Protein AF-A0A7K4AF21-F1 (afdb_monomer_lite)

Radius of gyration: 18.05 Å; chains: 1; bounding box: 41×31×52 Å

Sequence (203 aa):
MSDRARELEAAAASIDAASLEVARKGIVTGCQELIYWLELLSRRLEKVPPEKEHKFARAFSLIMLGHLPTRPETCPFCVQYGQSRSCRGCGYAATHGRCDSDQSSFSLFIEAFSELGRVIYQDTGGLNCHPDDARLRLEHCIRSSRLLAADMMEDIDSSSAERLMERKARYLGQMIDLLPKELFGPEIMESWRRVHEMLRNYW

Secondary structure (DSSP, 8-state):
--HHHHHHHHHHHT--HHHHHHHHHHHHHHHHHHHHHHHHHHHHHTT--GGGHHHHHHHHHHHHHHHSS-SGGG-HHHHHHGGGSS-TT-HHHHHH--TTSTTSHHHHHHHHHHHHHHHHHH-----SS-HHHHHHHHHHHHHHHHHHHHHHHTTGGG--HHHHHHHHHHHHHHHHHTS-GGGS-HHHHHHHHHHHHHHTTT-

Foldseek 3Di:
DDPLVVLVVVLLVPQDPVLLVQLLVLLLVLLVVLLVVLVVLLVVLVVQDLFCLLVSLLVNLLSLLVSQSL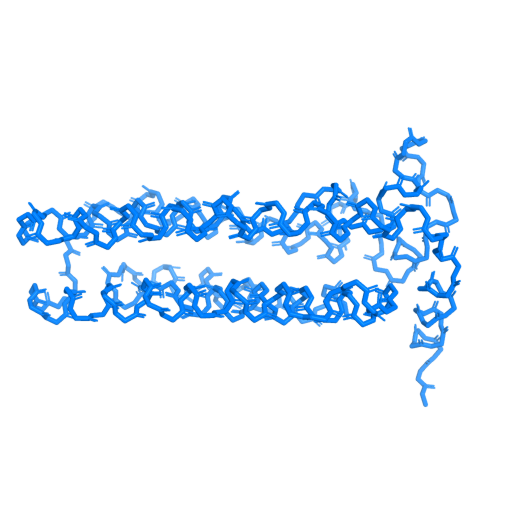DLSNASLCSPQVVVVPSVSNSQCVNFNDCPDCRGLSNQLVVLSVVLNVQSVVQPDTFPDGSVVSSVLSNVLSVVLNVLSVVLSPCSSVAGSSRNQVSSLVSVLVNLVSRSQNRTDPVSVVSSVSNVVSSVSSD

Organism: Methanothrix soehngenii (NCBI:txid2223)

Structure (mmCIF, N/CA/C/O backbone):
data_AF-A0A7K4AF21-F1
#
_entry.id   AF-A0A7K4AF21-F1
#
loop_
_atom_site.group_PDB
_atom_site.id
_atom_site.type_symbol
_atom_site.label_atom_id
_atom_site.label_alt_id
_atom_site.label_comp_id
_atom_site.label_asym_id
_atom_site.label_entity_id
_atom_site.label_seq_id
_atom_site.pdbx_PDB_ins_code
_atom_site.Cartn_x
_atom_site.Cartn_y
_atom_site.Cartn_z
_atom_site.occupancy
_atom_site.B_iso_or_equiv
_atom_site.auth_seq_id
_atom_site.auth_comp_id
_atom_site.auth_asym_id
_atom_site.auth_atom_id
_atom_site.pdbx_PDB_model_num
ATOM 1 N N . MET A 1 1 ? 17.344 -20.563 -14.011 1.00 54.03 1 MET A N 1
ATOM 2 C CA . MET A 1 1 ? 16.592 -19.290 -13.969 1.00 54.03 1 MET A CA 1
ATOM 3 C C . MET A 1 1 ? 15.601 -19.327 -15.116 1.00 54.03 1 MET A C 1
ATOM 5 O O . MET A 1 1 ? 16.021 -19.707 -16.202 1.00 54.03 1 MET A O 1
ATOM 9 N N . SER A 1 2 ? 14.315 -19.070 -14.876 1.00 68.19 2 SER A N 1
ATOM 10 C CA . SER A 1 2 ? 13.305 -19.045 -15.946 1.00 68.19 2 SER A CA 1
ATOM 11 C C . SER A 1 2 ? 13.539 -17.848 -16.875 1.00 68.19 2 SER A C 1
ATOM 13 O O . SER A 1 2 ? 14.096 -16.839 -16.437 1.00 68.19 2 SER A O 1
ATOM 15 N N . ASP A 1 3 ? 13.102 -17.935 -18.134 1.00 79.50 3 ASP A N 1
ATOM 16 C CA . ASP A 1 3 ? 13.212 -16.826 -19.098 1.00 79.50 3 ASP A CA 1
ATOM 17 C C . ASP A 1 3 ? 12.567 -15.535 -18.561 1.00 79.50 3 ASP A C 1
ATOM 19 O O . ASP A 1 3 ? 13.146 -14.457 -18.671 1.00 79.50 3 ASP A O 1
ATOM 23 N N . ARG A 1 4 ? 11.460 -15.668 -17.819 1.00 78.50 4 ARG A N 1
ATOM 24 C CA . ARG A 1 4 ? 10.764 -14.557 -17.153 1.00 78.50 4 ARG A CA 1
ATOM 25 C C . ARG A 1 4 ? 11.626 -13.796 -16.137 1.00 78.50 4 ARG A C 1
ATOM 27 O O . ARG A 1 4 ? 11.523 -12.578 -16.060 1.00 78.50 4 ARG A O 1
ATOM 34 N N . ALA A 1 5 ? 12.469 -14.479 -15.356 1.00 82.81 5 ALA A N 1
ATOM 35 C CA . ALA A 1 5 ? 13.326 -13.809 -14.370 1.00 82.81 5 ALA A CA 1
ATOM 36 C C . ALA A 1 5 ? 14.391 -12.937 -15.056 1.00 82.81 5 ALA A C 1
ATOM 38 O O . ALA A 1 5 ? 14.648 -11.816 -14.633 1.00 82.81 5 ALA A O 1
ATOM 39 N N . ARG A 1 6 ? 14.950 -13.422 -16.173 1.00 86.12 6 ARG A N 1
ATOM 40 C CA . ARG A 1 6 ? 15.911 -12.658 -16.981 1.00 86.12 6 ARG A CA 1
ATOM 41 C C . ARG A 1 6 ? 15.260 -11.460 -17.669 1.00 86.12 6 ARG A C 1
ATOM 43 O O . ARG A 1 6 ? 15.871 -10.401 -17.760 1.00 86.12 6 ARG A O 1
ATOM 50 N N . GLU A 1 7 ? 14.034 -11.623 -18.159 1.00 87.94 7 GLU A N 1
ATOM 51 C CA . GLU A 1 7 ? 13.255 -10.519 -18.729 1.00 87.94 7 GLU A CA 1
ATOM 52 C C . GLU A 1 7 ? 12.952 -9.437 -17.687 1.00 87.94 7 GLU A C 1
ATOM 54 O O . GLU A 1 7 ? 13.028 -8.251 -18.004 1.00 87.94 7 GLU A O 1
ATOM 59 N N . LEU A 1 8 ? 12.658 -9.829 -16.444 1.00 87.62 8 LEU A N 1
ATOM 60 C CA . LEU A 1 8 ? 12.395 -8.900 -15.345 1.00 87.62 8 LEU A CA 1
ATOM 61 C C . LEU A 1 8 ? 13.652 -8.126 -14.919 1.00 87.62 8 LEU A C 1
ATOM 63 O O . LEU A 1 8 ? 13.590 -6.910 -14.739 1.00 87.62 8 LEU A O 1
ATOM 67 N N . GLU A 1 9 ? 14.796 -8.803 -14.825 1.00 89.06 9 GLU A N 1
ATOM 68 C CA . GLU A 1 9 ? 16.090 -8.171 -14.540 1.00 89.06 9 GLU A CA 1
ATOM 69 C C . GLU A 1 9 ? 16.450 -7.147 -15.633 1.00 89.06 9 GLU A C 1
ATOM 71 O O . GLU A 1 9 ? 16.758 -5.988 -15.344 1.00 89.06 9 GLU A O 1
ATOM 76 N N . ALA A 1 10 ? 16.315 -7.529 -16.909 1.00 91.31 10 ALA A N 1
ATOM 77 C CA . ALA A 1 10 ? 16.552 -6.631 -18.039 1.00 91.31 10 ALA A CA 1
ATOM 78 C C . ALA A 1 10 ? 15.573 -5.443 -18.052 1.00 91.31 10 ALA A C 1
ATOM 80 O O . ALA A 1 10 ? 15.965 -4.303 -18.317 1.00 91.31 10 ALA A O 1
ATOM 81 N N . ALA A 1 11 ? 14.301 -5.692 -17.730 1.00 90.56 11 ALA A N 1
ATOM 82 C CA . ALA A 1 11 ? 13.281 -4.665 -17.587 1.00 90.56 11 ALA A CA 1
ATOM 83 C C . ALA A 1 11 ? 13.655 -3.642 -16.510 1.00 90.56 11 ALA A C 1
ATOM 85 O O . ALA A 1 11 ? 13.602 -2.438 -16.764 1.00 90.56 11 ALA A O 1
ATOM 86 N N . ALA A 1 12 ? 14.057 -4.106 -15.328 1.00 92.38 12 ALA A N 1
ATOM 87 C CA . ALA A 1 12 ? 14.478 -3.245 -14.234 1.00 92.38 12 ALA A CA 1
ATOM 88 C C . ALA A 1 12 ? 15.753 -2.458 -14.575 1.00 92.38 12 ALA A C 1
ATOM 90 O O . ALA A 1 12 ? 15.826 -1.265 -14.289 1.00 92.38 12 ALA A O 1
ATOM 91 N N . ALA A 1 13 ? 16.724 -3.085 -15.244 1.00 93.81 13 ALA A N 1
ATOM 92 C CA . ALA A 1 13 ? 17.953 -2.427 -15.687 1.00 93.81 13 ALA A CA 1
ATOM 93 C C . ALA A 1 13 ? 17.715 -1.328 -16.743 1.00 93.81 13 ALA A C 1
ATOM 95 O O . ALA A 1 13 ? 18.537 -0.426 -16.882 1.00 93.81 13 ALA A O 1
ATOM 96 N N . SER A 1 14 ? 16.594 -1.380 -17.474 1.00 93.56 14 SER A N 1
ATOM 97 C CA . SER A 1 14 ? 16.212 -0.366 -18.472 1.00 93.56 14 SER A CA 1
ATOM 98 C C . SER A 1 14 ? 15.575 0.902 -17.884 1.00 93.56 14 SER A C 1
ATOM 100 O O . SER A 1 14 ? 15.282 1.846 -18.625 1.00 93.56 14 SER A O 1
ATOM 102 N N . ILE A 1 15 ? 15.319 0.923 -16.572 1.00 96.00 15 ILE A N 1
ATOM 103 C CA . ILE A 1 15 ? 14.764 2.093 -15.896 1.00 96.00 15 ILE A CA 1
ATOM 104 C C . ILE A 1 15 ? 15.817 3.195 -15.818 1.00 96.00 15 ILE A C 1
ATOM 106 O O . ILE A 1 15 ? 16.920 2.992 -15.309 1.00 96.00 15 ILE A O 1
ATOM 110 N N . ASP A 1 16 ? 15.457 4.383 -16.295 1.00 95.31 16 ASP A N 1
ATOM 111 C CA . ASP A 1 16 ? 16.309 5.555 -16.217 1.00 95.31 16 ASP A CA 1
ATOM 112 C C . ASP A 1 16 ? 16.394 6.088 -14.774 1.00 95.31 16 ASP A C 1
ATOM 114 O O . ASP A 1 16 ? 15.481 5.938 -13.952 1.00 95.31 16 ASP A O 1
ATOM 118 N N . ALA A 1 17 ? 17.519 6.728 -14.454 1.00 95.69 17 ALA A N 1
ATOM 119 C CA . ALA A 1 17 ? 17.786 7.204 -13.101 1.00 95.69 17 ALA A CA 1
ATOM 120 C C . ALA A 1 17 ? 16.771 8.256 -12.615 1.00 95.69 17 ALA A C 1
ATOM 122 O O . ALA A 1 17 ? 16.483 8.307 -11.421 1.00 95.69 17 ALA A O 1
ATOM 123 N N . ALA A 1 18 ? 16.211 9.078 -13.508 1.00 96.25 18 ALA A N 1
ATOM 124 C CA . ALA A 1 18 ? 15.259 10.122 -13.133 1.00 96.25 18 ALA A CA 1
ATOM 125 C C . ALA A 1 18 ? 13.891 9.527 -12.765 1.00 96.25 18 ALA A C 1
ATOM 127 O O . ALA A 1 18 ? 13.299 9.908 -11.757 1.00 96.25 18 ALA A O 1
ATOM 128 N N . SER A 1 19 ? 13.419 8.552 -13.538 1.00 96.44 19 SER A N 1
ATOM 129 C CA . SER A 1 19 ? 12.194 7.797 -13.290 1.00 96.44 19 SER A CA 1
ATOM 130 C C . SER A 1 19 ? 12.286 7.000 -11.990 1.00 96.44 19 SER A C 1
ATOM 132 O O . SER A 1 19 ? 11.339 6.983 -11.197 1.00 96.44 19 SER A O 1
ATOM 134 N N . LEU A 1 20 ? 13.448 6.391 -11.729 1.00 97.12 20 LEU A N 1
ATOM 135 C CA . LEU A 1 20 ? 13.725 5.716 -10.464 1.00 97.12 20 LEU A CA 1
ATOM 136 C C . LEU A 1 20 ? 13.693 6.687 -9.279 1.00 97.12 20 LEU A C 1
ATOM 138 O O . LEU A 1 20 ? 13.040 6.411 -8.274 1.00 97.12 20 LEU A O 1
ATOM 142 N N . GLU A 1 21 ? 14.343 7.839 -9.414 1.00 97.38 21 GLU A N 1
ATOM 143 C CA . GLU A 1 21 ? 14.396 8.862 -8.372 1.00 97.38 21 GLU A CA 1
ATOM 144 C C . GLU A 1 21 ? 13.010 9.421 -8.022 1.00 97.38 21 GLU A C 1
ATOM 146 O O . GLU A 1 21 ? 12.676 9.586 -6.848 1.00 97.38 21 GLU A O 1
ATOM 151 N N . VAL A 1 22 ? 12.163 9.667 -9.026 1.00 97.38 22 VAL A N 1
ATOM 152 C CA . VAL A 1 22 ? 10.772 10.093 -8.809 1.00 97.38 22 VAL A CA 1
ATOM 153 C C . VAL A 1 22 ? 9.992 9.033 -8.026 1.00 97.38 22 VAL A C 1
ATOM 155 O O . VAL A 1 22 ? 9.314 9.375 -7.056 1.00 97.38 22 VAL A O 1
ATOM 158 N N . ALA A 1 23 ? 10.124 7.753 -8.389 1.00 97.69 23 ALA A N 1
ATOM 159 C CA . ALA A 1 23 ? 9.430 6.672 -7.694 1.00 97.69 23 ALA A CA 1
ATOM 160 C C . ALA A 1 23 ? 9.876 6.527 -6.230 1.00 97.69 23 ALA A C 1
ATOM 162 O O . ALA A 1 23 ? 9.030 6.369 -5.345 1.00 97.69 23 ALA A O 1
ATOM 163 N N . ARG A 1 24 ? 11.184 6.632 -5.956 1.00 97.88 24 ARG A N 1
ATOM 164 C CA . ARG A 1 24 ? 11.727 6.620 -4.586 1.00 97.88 24 ARG A CA 1
ATOM 165 C C . ARG A 1 24 ? 11.189 7.782 -3.763 1.00 97.88 24 ARG A C 1
ATOM 167 O O . ARG A 1 24 ? 10.678 7.551 -2.672 1.00 97.88 24 ARG A O 1
ATOM 174 N N . LYS A 1 25 ? 11.221 9.005 -4.304 1.00 97.00 25 LYS A N 1
ATOM 175 C CA . LYS A 1 25 ? 10.654 10.188 -3.636 1.00 97.00 25 LYS A CA 1
ATOM 176 C C . LYS A 1 25 ? 9.180 9.999 -3.309 1.00 97.00 25 LYS A C 1
ATOM 178 O O . LYS A 1 25 ? 8.782 10.275 -2.185 1.00 97.00 25 LYS A O 1
ATOM 183 N N . GLY A 1 26 ? 8.394 9.467 -4.247 1.00 97.25 26 GLY A N 1
ATOM 184 C CA . GLY A 1 26 ? 6.984 9.155 -4.009 1.00 97.25 26 GLY A CA 1
ATOM 185 C C . GLY A 1 26 ? 6.780 8.193 -2.833 1.00 97.25 26 GLY A C 1
ATOM 186 O O . GLY A 1 26 ? 5.909 8.420 -1.994 1.00 97.25 26 GLY A O 1
ATOM 187 N N . ILE A 1 27 ? 7.608 7.148 -2.731 1.00 98.00 27 ILE A N 1
ATOM 188 C CA . ILE A 1 27 ? 7.570 6.200 -1.607 1.00 98.00 27 ILE A CA 1
ATOM 189 C C . ILE A 1 27 ? 7.976 6.879 -0.293 1.00 98.00 27 ILE A C 1
ATOM 191 O O . ILE A 1 27 ? 7.277 6.713 0.705 1.00 98.00 27 ILE A O 1
ATOM 195 N N . VAL A 1 28 ? 9.069 7.650 -0.286 1.00 97.75 28 VAL A N 1
ATOM 196 C CA . VAL A 1 28 ? 9.553 8.368 0.905 1.00 97.75 28 VAL A CA 1
ATOM 197 C C . VAL A 1 28 ? 8.491 9.329 1.423 1.00 97.75 28 VAL A C 1
ATOM 199 O O . VAL A 1 28 ? 8.157 9.284 2.604 1.00 97.75 28 VAL A O 1
ATOM 202 N N . THR A 1 29 ? 7.905 10.149 0.547 1.00 97.31 29 THR A N 1
ATOM 203 C CA . THR A 1 29 ? 6.831 11.075 0.920 1.00 97.31 29 THR A CA 1
ATOM 204 C C . THR A 1 29 ? 5.641 10.327 1.520 1.00 97.31 29 THR A C 1
ATOM 206 O O . THR A 1 29 ? 5.197 10.681 2.610 1.00 97.31 29 THR A O 1
ATOM 209 N N . GLY A 1 30 ? 5.179 9.243 0.887 1.00 97.31 30 GLY A N 1
ATOM 210 C CA . GLY A 1 30 ? 4.082 8.434 1.429 1.00 97.31 30 GLY A CA 1
ATOM 211 C C . GLY A 1 30 ? 4.398 7.816 2.798 1.00 97.31 30 GLY A C 1
ATOM 212 O O . GLY A 1 30 ? 3.547 7.809 3.687 1.00 97.31 30 GLY A O 1
ATOM 213 N N . CYS A 1 31 ? 5.632 7.349 3.013 1.00 98.06 31 CYS A N 1
ATOM 214 C CA . CYS A 1 31 ? 6.064 6.809 4.306 1.00 98.06 31 CYS A CA 1
ATOM 215 C C . CYS A 1 31 ? 6.130 7.894 5.392 1.00 98.06 31 CYS A C 1
ATOM 217 O O 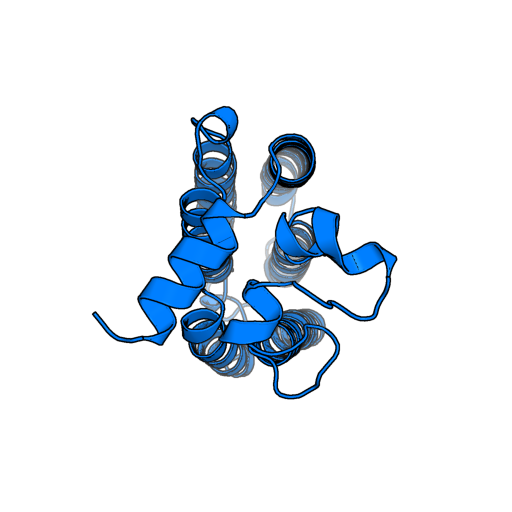. CYS A 1 31 ? 5.679 7.661 6.512 1.00 98.06 31 CYS A O 1
ATOM 219 N N . GLN A 1 32 ? 6.631 9.090 5.071 1.00 98.12 32 GLN A N 1
ATOM 220 C CA . GLN A 1 32 ? 6.657 10.233 5.993 1.00 98.12 32 GLN A CA 1
ATOM 221 C C . GLN A 1 32 ? 5.244 10.669 6.400 1.00 98.12 32 GLN A C 1
ATOM 223 O O . GLN A 1 32 ? 4.971 10.866 7.587 1.00 98.12 32 GLN A O 1
ATOM 228 N N . GLU A 1 33 ? 4.330 10.770 5.432 1.00 98.06 33 GLU A N 1
ATOM 229 C CA . GLU A 1 33 ? 2.919 11.075 5.686 1.00 98.06 33 GLU A CA 1
ATOM 230 C C . GLU A 1 33 ? 2.270 10.008 6.573 1.00 98.06 33 GLU A C 1
ATOM 232 O O . GLU A 1 33 ? 1.576 10.333 7.541 1.00 98.06 33 GLU A O 1
ATOM 237 N N . LEU A 1 34 ? 2.537 8.728 6.302 1.00 98.19 34 LEU A N 1
ATOM 238 C CA . LEU A 1 34 ? 2.020 7.638 7.118 1.00 98.19 34 LEU A CA 1
ATOM 239 C C . LEU A 1 34 ? 2.559 7.684 8.552 1.00 98.19 34 LEU A C 1
ATOM 241 O O . LEU A 1 34 ? 1.782 7.530 9.492 1.00 98.19 34 LEU A O 1
ATOM 245 N N . ILE A 1 35 ? 3.856 7.934 8.748 1.00 98.56 35 ILE A N 1
ATOM 246 C CA . ILE A 1 35 ? 4.453 8.076 10.086 1.00 98.56 35 ILE A CA 1
ATOM 247 C C . ILE A 1 35 ? 3.757 9.194 10.868 1.00 98.56 35 ILE A C 1
ATOM 249 O O . ILE A 1 35 ? 3.358 8.974 12.014 1.00 98.56 35 ILE A O 1
ATOM 253 N N . TYR A 1 36 ? 3.527 10.351 10.240 1.00 98.31 36 TYR A N 1
ATOM 254 C CA . TYR A 1 36 ? 2.773 11.447 10.852 1.00 98.31 36 TYR A CA 1
ATOM 255 C C . TYR A 1 36 ? 1.369 11.001 11.297 1.00 98.31 36 TYR A C 1
ATOM 257 O O . TYR A 1 36 ? 0.950 11.256 12.434 1.00 98.31 36 TYR A O 1
ATOM 265 N N . TRP A 1 37 ? 0.642 10.291 10.428 1.00 98.44 37 TRP A N 1
ATOM 266 C CA . TRP A 1 37 ? -0.681 9.767 10.762 1.00 98.44 37 TRP A CA 1
ATOM 267 C C . TRP A 1 37 ? -0.641 8.750 11.899 1.00 98.44 37 TRP A C 1
ATOM 269 O O . TRP A 1 37 ? -1.491 8.808 12.787 1.00 98.44 37 TRP A O 1
ATOM 279 N N . LEU A 1 38 ? 0.341 7.851 11.917 1.00 98.38 38 LEU A N 1
ATOM 280 C CA . LEU A 1 38 ? 0.508 6.846 12.965 1.00 98.38 38 LEU A CA 1
ATOM 281 C C . LEU A 1 38 ? 0.779 7.490 14.332 1.00 98.38 38 LEU A C 1
ATOM 283 O O . LEU A 1 38 ? 0.198 7.070 15.331 1.00 98.38 38 LEU A O 1
ATOM 287 N N . GLU A 1 39 ? 1.574 8.558 14.393 1.00 98.12 39 GLU A N 1
ATOM 288 C CA . GLU A 1 39 ? 1.803 9.319 15.631 1.00 98.12 39 GLU A CA 1
ATOM 289 C C . GLU A 1 39 ? 0.551 10.055 16.116 1.00 98.12 39 GLU A C 1
ATOM 291 O O . GLU A 1 39 ? 0.277 10.150 17.319 1.00 98.12 39 GLU A O 1
ATOM 296 N N . LEU A 1 40 ? -0.244 10.587 15.187 1.00 97.94 40 LEU A N 1
ATOM 297 C CA . LEU A 1 40 ? -1.538 11.175 15.513 1.00 97.94 40 LEU A CA 1
ATOM 298 C C . LEU A 1 40 ? -2.523 10.114 16.023 1.00 97.94 40 LEU A C 1
ATOM 300 O O . LEU A 1 40 ? -3.228 10.360 17.002 1.00 97.94 40 LEU A O 1
ATOM 304 N N . LEU A 1 41 ? -2.567 8.945 15.385 1.00 97.94 41 LEU A N 1
ATOM 305 C CA . LEU A 1 41 ? -3.428 7.829 15.773 1.00 97.94 41 LEU A CA 1
ATOM 306 C C . LEU A 1 41 ? -3.029 7.271 17.142 1.00 97.94 41 LEU A C 1
ATOM 308 O O . LEU A 1 41 ? -3.914 7.085 17.972 1.00 97.94 41 LEU A O 1
ATOM 312 N N . SER A 1 42 ? -1.731 7.129 17.428 1.00 98.00 42 SER A N 1
ATOM 313 C CA . SER A 1 42 ? -1.224 6.714 18.745 1.00 98.00 42 SER A CA 1
ATOM 314 C C . SER A 1 42 ? -1.762 7.608 19.865 1.00 98.00 42 SER A C 1
ATOM 316 O O . SER A 1 42 ? -2.375 7.121 20.808 1.00 98.00 42 SER A O 1
ATOM 318 N N . ARG A 1 43 ? -1.624 8.934 19.725 1.00 97.50 43 ARG A N 1
ATOM 319 C CA . ARG A 1 43 ? -2.119 9.906 20.721 1.00 97.50 43 ARG A CA 1
ATOM 320 C C . ARG A 1 43 ? -3.642 9.931 20.831 1.00 97.50 43 ARG A C 1
ATOM 322 O O . ARG A 1 43 ? -4.194 10.306 21.863 1.00 97.50 43 ARG A O 1
ATOM 329 N N . ARG A 1 44 ? -4.345 9.617 19.740 1.00 97.00 44 ARG A N 1
ATOM 330 C CA . ARG A 1 44 ? -5.811 9.564 19.735 1.00 97.00 44 ARG A CA 1
ATOM 331 C C . ARG A 1 44 ? -6.321 8.316 20.438 1.00 97.00 44 ARG A C 1
ATOM 333 O O . ARG A 1 44 ? -7.297 8.445 21.168 1.00 97.00 44 ARG A O 1
ATOM 340 N N . LEU A 1 45 ? -5.667 7.168 20.252 1.00 97.00 45 LEU A N 1
ATOM 341 C CA . LEU A 1 45 ? -6.052 5.892 20.857 1.00 97.00 45 LEU A CA 1
ATOM 342 C C . LEU A 1 45 ? -6.165 5.988 22.385 1.00 97.00 45 LEU A C 1
ATOM 344 O O . LEU A 1 45 ? -7.145 5.509 22.944 1.00 97.00 45 LEU A O 1
ATOM 348 N N . GLU A 1 46 ? -5.255 6.718 23.039 1.00 94.19 46 GLU A N 1
ATOM 349 C CA . GLU A 1 46 ? -5.290 6.984 24.489 1.00 94.19 46 GLU A CA 1
ATOM 350 C C . GLU A 1 46 ? -6.640 7.546 24.973 1.00 94.19 46 GLU A C 1
ATOM 352 O O . GLU A 1 46 ? -7.070 7.281 26.094 1.00 94.19 46 GLU A O 1
ATOM 357 N N . LYS A 1 47 ? -7.327 8.311 24.115 1.00 95.81 47 LYS A N 1
ATOM 358 C CA . LYS A 1 47 ? -8.583 9.017 24.415 1.00 95.81 47 LYS A CA 1
ATOM 359 C C . LYS A 1 47 ? -9.816 8.347 23.812 1.00 95.81 47 LYS A C 1
ATOM 361 O O . LYS A 1 47 ? -10.926 8.854 23.983 1.00 95.81 47 LYS A O 1
ATOM 366 N N . VAL A 1 48 ? -9.648 7.261 23.060 1.00 95.81 48 VAL A N 1
ATOM 367 C CA . VAL A 1 48 ? -10.773 6.506 22.500 1.00 95.81 48 VAL A CA 1
ATOM 368 C C . VAL A 1 48 ? -11.448 5.756 23.647 1.00 95.81 48 VAL A C 1
ATOM 370 O O . VAL A 1 48 ? -10.755 5.072 24.392 1.00 95.81 48 VAL A O 1
ATOM 373 N N . PRO A 1 49 ? -12.768 5.874 23.844 1.00 94.56 49 PRO A N 1
ATOM 374 C CA . PRO A 1 49 ? -13.454 5.041 24.821 1.00 94.56 49 PRO A CA 1
ATOM 375 C C . PRO A 1 49 ? -13.617 3.605 24.275 1.00 94.56 49 PRO A C 1
ATOM 377 O O . PRO A 1 49 ? -13.732 3.451 23.052 1.00 94.56 49 PRO A O 1
ATOM 380 N N . PRO A 1 50 ? -13.636 2.569 25.137 1.00 92.12 50 PRO A N 1
ATOM 381 C CA . PRO A 1 50 ? -13.692 1.154 24.745 1.00 92.12 50 PRO A CA 1
ATOM 382 C C . PRO A 1 50 ? -14.708 0.823 23.642 1.00 92.12 50 PRO A C 1
ATOM 384 O O . PRO A 1 50 ? -14.390 0.164 22.654 1.00 92.12 50 PRO A O 1
ATOM 387 N N . GLU A 1 51 ? -15.924 1.360 23.733 1.00 91.19 51 GLU A N 1
ATOM 388 C CA . GLU A 1 51 ? -17.006 1.108 22.777 1.00 91.19 51 GLU A CA 1
ATOM 389 C C . GLU A 1 51 ? -16.763 1.697 21.374 1.00 91.19 51 GLU A C 1
ATOM 391 O O . GLU A 1 51 ? -17.489 1.389 20.429 1.00 91.19 51 GLU A O 1
ATOM 396 N N . LYS A 1 52 ? -15.743 2.551 21.211 1.00 94.50 52 LYS A N 1
ATOM 397 C CA . LYS A 1 52 ? -15.347 3.153 19.926 1.00 94.50 52 LYS A CA 1
ATOM 398 C C . LYS A 1 52 ? -14.059 2.564 19.352 1.00 94.50 52 LYS A C 1
ATOM 400 O O . LYS A 1 52 ? -13.653 2.988 18.269 1.00 94.50 52 LYS A O 1
ATOM 405 N N . GLU A 1 53 ? -13.425 1.604 20.018 1.00 94.94 53 GLU A N 1
ATOM 406 C CA . GLU A 1 53 ? -12.156 1.019 19.565 1.00 94.94 53 GLU A CA 1
ATOM 407 C C . GLU A 1 53 ? -12.296 0.259 18.246 1.00 94.94 53 GLU A C 1
ATOM 409 O O . GLU A 1 53 ? -11.429 0.377 17.386 1.00 94.94 53 GLU A O 1
ATOM 414 N N . HIS A 1 54 ? -13.424 -0.415 18.012 1.00 95.81 54 HIS A N 1
ATOM 415 C CA . HIS A 1 54 ? -13.706 -1.049 16.719 1.00 95.81 54 HIS A CA 1
ATOM 416 C C . HIS A 1 54 ? -13.769 -0.021 15.575 1.00 95.81 54 HIS A C 1
ATOM 418 O O . HIS A 1 54 ? -13.099 -0.150 14.548 1.00 95.81 54 HIS A O 1
ATOM 424 N N . LYS A 1 55 ? -14.479 1.095 15.794 1.00 96.31 55 LYS A N 1
ATOM 425 C CA . LYS A 1 55 ? -14.517 2.221 14.847 1.00 96.31 55 LYS A CA 1
ATOM 426 C C . LYS A 1 55 ? -13.125 2.815 14.615 1.00 96.31 55 LYS A C 1
ATOM 428 O O . LYS A 1 55 ? -12.804 3.197 13.488 1.00 96.31 55 LYS A O 1
ATOM 433 N N . PHE A 1 56 ? -12.308 2.906 15.663 1.00 97.38 56 PHE A N 1
ATOM 434 C CA . PHE A 1 56 ? -10.925 3.356 15.549 1.00 97.38 56 PHE A CA 1
ATOM 435 C C . PHE A 1 56 ? -10.082 2.376 14.724 1.00 97.38 56 PHE A C 1
ATOM 437 O O . PHE A 1 56 ? -9.380 2.823 13.822 1.00 97.38 56 PHE A O 1
ATOM 444 N N . ALA A 1 57 ? -10.197 1.067 14.963 1.00 97.44 57 ALA A N 1
ATOM 445 C CA . ALA A 1 57 ? -9.488 0.028 14.218 1.00 97.44 57 ALA A CA 1
ATOM 446 C C . ALA A 1 57 ? -9.768 0.117 12.711 1.00 97.44 57 ALA A C 1
ATOM 448 O O . ALA A 1 57 ? -8.843 0.045 11.898 1.00 97.44 57 ALA A O 1
ATOM 449 N N . ARG A 1 58 ? -11.028 0.361 12.326 1.00 97.44 58 ARG A N 1
ATOM 450 C CA . ARG A 1 58 ? -11.409 0.593 10.923 1.00 97.44 58 ARG A CA 1
ATOM 451 C C . ARG A 1 58 ? -10.748 1.836 10.351 1.00 97.44 58 ARG A C 1
ATOM 453 O O . ARG A 1 58 ? -10.140 1.773 9.289 1.00 97.44 58 ARG A O 1
ATOM 460 N N . ALA A 1 59 ? -10.845 2.965 11.056 1.00 97.88 59 ALA A N 1
ATOM 461 C CA . ALA A 1 59 ? -10.241 4.217 10.609 1.00 97.88 59 ALA A CA 1
ATOM 462 C C . ALA A 1 59 ? -8.718 4.087 10.455 1.00 97.88 59 ALA A C 1
ATOM 464 O O . ALA A 1 59 ? -8.173 4.500 9.437 1.00 97.88 59 ALA A O 1
ATOM 465 N N . PHE A 1 60 ? -8.051 3.462 11.428 1.00 98.38 60 PHE A N 1
ATOM 466 C CA . PHE A 1 60 ? -6.630 3.125 11.384 1.00 98.38 60 PHE A CA 1
ATOM 467 C C . PHE A 1 60 ? -6.286 2.306 10.136 1.00 98.38 60 PHE A C 1
ATOM 469 O O . PHE A 1 60 ? -5.412 2.699 9.367 1.00 98.38 60 PHE A O 1
ATOM 476 N N . SER A 1 61 ? -7.022 1.222 9.894 1.00 98.44 61 SER A N 1
ATOM 477 C CA . SER A 1 61 ? -6.776 0.316 8.770 1.00 98.44 61 SER A CA 1
ATOM 478 C C . SER A 1 61 ? -6.960 1.000 7.414 1.00 98.44 61 SER A C 1
ATOM 480 O O . SER A 1 61 ? -6.133 0.840 6.522 1.00 98.44 61 SER A O 1
ATOM 482 N N . LEU A 1 62 ? -8.008 1.815 7.259 1.00 98.44 62 LEU A N 1
ATOM 483 C CA . LEU A 1 62 ? -8.258 2.566 6.025 1.00 98.44 62 LEU A CA 1
ATOM 484 C C . LEU A 1 62 ? -7.203 3.652 5.789 1.00 98.44 62 LEU A C 1
ATOM 486 O O . LEU A 1 62 ? -6.778 3.851 4.652 1.00 98.44 62 LEU A O 1
ATOM 490 N N . ILE A 1 63 ? -6.752 4.330 6.851 1.00 98.00 63 ILE A N 1
ATOM 491 C CA . ILE A 1 63 ? -5.644 5.290 6.763 1.00 98.00 63 ILE A CA 1
ATOM 492 C C . ILE A 1 63 ? -4.365 4.571 6.336 1.00 98.00 63 ILE A C 1
ATOM 494 O O . ILE A 1 63 ? -3.699 5.049 5.421 1.00 98.00 63 ILE A O 1
ATOM 498 N N . MET A 1 64 ? -4.037 3.426 6.942 1.00 97.88 64 MET A N 1
ATOM 499 C CA . MET A 1 64 ? -2.872 2.635 6.545 1.00 97.88 64 MET A CA 1
ATOM 500 C C . MET A 1 64 ? -2.929 2.258 5.067 1.00 97.88 64 MET A C 1
ATOM 502 O O . MET A 1 64 ? -2.017 2.607 4.324 1.00 97.88 64 MET A O 1
ATOM 506 N N . LEU A 1 65 ? -4.014 1.607 4.632 1.00 98.06 65 LEU A N 1
ATOM 507 C CA . LEU A 1 65 ? -4.194 1.183 3.241 1.00 98.06 65 LEU A CA 1
ATOM 508 C C . LEU A 1 65 ? -4.088 2.367 2.267 1.00 98.06 65 LEU A C 1
ATOM 510 O O . LEU A 1 65 ? -3.465 2.246 1.216 1.00 98.06 65 LEU A O 1
ATOM 514 N N . GLY A 1 66 ? -4.640 3.527 2.630 1.00 97.19 66 GLY A N 1
ATOM 515 C CA . GLY A 1 66 ? -4.617 4.729 1.795 1.00 97.19 66 GLY A CA 1
ATOM 516 C C . GLY A 1 66 ? -3.227 5.328 1.543 1.00 97.19 66 GLY A C 1
ATOM 517 O O . GLY A 1 66 ? -3.061 6.018 0.538 1.00 97.19 66 GLY A O 1
ATOM 518 N N . HIS A 1 67 ? -2.246 5.059 2.412 1.00 97.00 67 HIS A N 1
ATOM 519 C CA . HIS A 1 67 ? -0.870 5.565 2.286 1.00 97.00 67 HIS A CA 1
ATOM 520 C C . HIS A 1 67 ? 0.124 4.518 1.766 1.00 97.00 67 HIS A C 1
ATOM 522 O O . HIS A 1 67 ? 1.308 4.816 1.605 1.00 97.00 67 HIS A O 1
ATOM 528 N N . LEU A 1 68 ? -0.318 3.287 1.497 1.00 97.56 68 LEU A N 1
ATOM 529 C CA . LEU A 1 68 ? 0.557 2.287 0.895 1.00 97.56 68 LEU A CA 1
ATOM 530 C C . LEU A 1 68 ? 0.908 2.667 -0.555 1.00 97.56 68 LEU A C 1
ATOM 532 O O . LEU A 1 68 ? 0.074 3.241 -1.260 1.00 97.56 68 LEU A O 1
ATOM 536 N N . PRO A 1 69 ? 2.130 2.350 -1.033 1.00 96.69 69 PRO A N 1
ATOM 537 C CA . PRO A 1 69 ? 2.631 2.792 -2.333 1.00 96.69 69 PRO A CA 1
ATOM 538 C C . PRO A 1 69 ? 2.009 1.991 -3.489 1.00 96.69 69 PRO A C 1
ATOM 540 O O . PRO A 1 69 ? 2.694 1.347 -4.270 1.00 96.69 69 PRO A O 1
ATOM 543 N N . THR A 1 70 ? 0.689 1.985 -3.629 1.00 95.44 70 THR A N 1
ATOM 544 C CA . THR A 1 70 ? -0.014 1.256 -4.697 1.00 95.44 70 THR A CA 1
ATOM 545 C C . THR A 1 70 ? -0.257 2.114 -5.939 1.00 95.44 70 THR A C 1
ATOM 547 O O . THR A 1 70 ? -0.703 1.606 -6.966 1.00 95.44 70 THR A O 1
ATOM 550 N N . ARG A 1 71 ? 0.067 3.412 -5.877 1.00 91.62 71 ARG A N 1
ATOM 551 C CA . ARG A 1 71 ? -0.192 4.372 -6.955 1.00 91.62 71 ARG A CA 1
ATOM 552 C C . ARG A 1 71 ? 0.919 4.425 -8.014 1.00 91.62 71 ARG A C 1
ATOM 554 O O . ARG A 1 71 ? 2.077 4.134 -7.687 1.00 91.62 71 ARG A O 1
ATOM 561 N N . PRO A 1 72 ? 0.605 4.833 -9.261 1.00 91.75 72 PRO A N 1
ATOM 562 C CA . PRO A 1 72 ? 1.567 4.879 -10.365 1.00 91.75 72 PRO A CA 1
ATOM 563 C C . PRO A 1 72 ? 2.839 5.684 -10.077 1.00 91.75 72 PRO A C 1
ATOM 565 O O . PRO A 1 72 ? 3.912 5.293 -10.527 1.00 91.75 72 PRO A O 1
ATOM 568 N N . GLU A 1 73 ? 2.751 6.755 -9.289 1.00 93.56 73 GLU A N 1
ATOM 569 C CA . GLU A 1 73 ? 3.870 7.655 -8.972 1.00 93.56 73 GLU A CA 1
ATOM 570 C C . GLU A 1 73 ? 4.971 6.964 -8.156 1.00 93.56 73 GLU A C 1
ATOM 572 O O . GLU A 1 73 ? 6.102 7.430 -8.117 1.00 93.56 73 GLU A O 1
ATOM 577 N N . THR A 1 74 ? 4.653 5.832 -7.527 1.00 96.00 74 THR A N 1
ATOM 578 C CA . THR A 1 74 ? 5.587 5.024 -6.728 1.00 96.00 74 THR A CA 1
ATOM 579 C C . THR A 1 74 ? 6.132 3.816 -7.496 1.00 96.00 74 THR A C 1
ATOM 581 O O . THR A 1 74 ? 6.740 2.921 -6.907 1.00 96.00 74 THR A O 1
ATOM 584 N N . CYS A 1 75 ? 5.847 3.710 -8.797 1.00 95.31 75 CYS A N 1
ATOM 585 C CA . CYS A 1 75 ? 6.327 2.638 -9.662 1.00 95.31 75 CYS A CA 1
ATOM 586 C C . CYS A 1 75 ? 7.247 3.234 -10.739 1.00 95.31 75 CYS A C 1
ATOM 588 O O . CYS A 1 75 ? 6.751 3.965 -11.599 1.00 95.31 75 CYS A O 1
ATOM 590 N N . PRO A 1 76 ? 8.554 2.909 -10.759 1.00 95.75 76 PRO A N 1
ATOM 591 C CA . PRO A 1 76 ? 9.482 3.493 -11.729 1.00 95.75 76 PRO A CA 1
ATOM 592 C C . PRO A 1 76 ? 9.081 3.194 -13.181 1.00 95.75 76 PRO A C 1
ATOM 594 O O . PRO A 1 76 ? 9.225 4.041 -14.058 1.00 95.75 76 PRO A O 1
ATOM 597 N N . PHE A 1 77 ? 8.482 2.027 -13.430 1.00 94.94 77 PHE A N 1
ATOM 598 C CA . PHE A 1 77 ? 7.949 1.663 -14.741 1.00 94.94 77 PHE A CA 1
ATOM 599 C C . PHE A 1 77 ? 6.775 2.550 -15.169 1.00 94.94 77 PHE A C 1
ATOM 601 O O . PHE A 1 77 ? 6.709 2.976 -16.321 1.00 94.94 77 PHE A O 1
ATOM 608 N N . CYS A 1 78 ? 5.841 2.846 -14.261 1.00 94.00 78 CYS A N 1
ATOM 609 C CA . CYS A 1 78 ? 4.722 3.736 -14.568 1.00 94.00 78 CYS A CA 1
ATOM 610 C C . CYS A 1 78 ? 5.192 5.179 -14.758 1.00 94.00 78 CYS A C 1
ATOM 612 O O . CYS A 1 78 ? 4.694 5.851 -15.658 1.00 94.00 78 CYS A O 1
ATOM 614 N N . VAL A 1 79 ? 6.162 5.637 -13.962 1.00 94.94 79 VAL A N 1
ATOM 615 C CA . VAL A 1 79 ? 6.767 6.966 -14.121 1.00 94.94 79 VAL A CA 1
ATOM 616 C C . VAL A 1 79 ? 7.389 7.116 -15.513 1.00 94.94 79 VAL A C 1
ATOM 618 O O . VAL A 1 79 ? 7.104 8.097 -16.199 1.00 94.94 79 VAL A O 1
ATOM 621 N N . GLN A 1 80 ? 8.158 6.121 -15.962 1.00 94.44 80 GLN A N 1
ATOM 622 C CA . GLN A 1 80 ? 8.858 6.166 -17.248 1.00 94.44 80 GLN A CA 1
ATOM 623 C C . GLN A 1 80 ? 7.930 5.953 -18.454 1.00 94.44 80 GLN A C 1
ATOM 625 O O . GLN A 1 80 ? 7.998 6.681 -19.443 1.00 94.44 80 GLN A O 1
ATOM 630 N N . TYR A 1 81 ? 7.046 4.952 -18.396 1.00 91.62 81 TYR A N 1
ATOM 631 C CA . TYR A 1 81 ? 6.298 4.475 -19.569 1.00 91.62 81 TYR A CA 1
ATOM 632 C C . TYR A 1 81 ? 4.802 4.834 -19.556 1.00 91.62 81 TYR A C 1
ATOM 634 O O . TYR A 1 81 ? 4.122 4.714 -20.583 1.00 91.62 81 TYR A O 1
ATOM 642 N N . GLY A 1 82 ? 4.264 5.269 -18.412 1.00 85.00 82 GLY A N 1
ATOM 643 C CA . GLY A 1 82 ? 2.825 5.454 -18.193 1.00 85.00 82 GLY A CA 1
ATOM 644 C C . GLY A 1 82 ? 2.215 6.661 -18.905 1.00 85.00 82 GLY A C 1
ATOM 645 O O . GLY A 1 82 ? 1.031 6.631 -19.238 1.00 85.00 82 GLY A O 1
ATOM 646 N N . GLN A 1 83 ? 3.007 7.691 -19.223 1.00 78.88 83 GLN A N 1
ATOM 647 C CA . GLN A 1 83 ? 2.505 8.926 -19.851 1.00 78.88 83 GLN A CA 1
ATOM 648 C C . GLN A 1 83 ? 1.841 8.680 -21.214 1.00 78.88 83 GLN A C 1
ATOM 650 O O . GLN A 1 83 ? 0.853 9.323 -21.558 1.00 78.88 83 GLN A O 1
ATOM 655 N N . SER A 1 84 ? 2.344 7.704 -21.975 1.00 73.31 84 SER A N 1
ATOM 656 C CA . SER A 1 84 ? 1.809 7.365 -23.298 1.00 73.31 84 SER A CA 1
ATOM 657 C C . SER A 1 84 ? 0.504 6.561 -23.254 1.00 73.31 84 SER A C 1
ATOM 659 O O . SER A 1 84 ? -0.080 6.321 -24.310 1.00 73.31 84 SER A O 1
ATOM 661 N N . ARG A 1 85 ? 0.088 6.061 -22.074 1.00 70.62 85 ARG A N 1
ATOM 662 C CA . ARG A 1 85 ? -0.979 5.055 -21.839 1.00 70.62 85 ARG A CA 1
ATOM 663 C C . ARG A 1 85 ? -0.834 3.731 -22.603 1.00 70.62 85 ARG A C 1
ATOM 665 O O . ARG A 1 85 ? -1.484 2.747 -22.270 1.00 70.62 85 ARG A O 1
ATOM 672 N N . SER A 1 86 ? 0.057 3.670 -23.588 1.00 71.81 86 SER A N 1
ATOM 673 C CA . SER A 1 86 ? 0.346 2.481 -24.381 1.00 71.81 86 SER A CA 1
ATOM 674 C C . SER A 1 86 ? 1.161 1.443 -23.612 1.00 71.81 86 SER A C 1
ATOM 676 O O . SER A 1 86 ? 1.187 0.283 -24.016 1.00 71.81 86 SER A O 1
ATOM 678 N N . CYS A 1 87 ? 1.854 1.857 -22.539 1.00 81.50 87 CYS A N 1
ATOM 679 C CA . CYS A 1 87 ? 2.837 1.050 -21.806 1.00 81.50 87 CYS A CA 1
ATOM 680 C C . CYS A 1 87 ? 3.852 0.347 -22.731 1.00 81.50 87 CYS A C 1
ATOM 682 O O . CYS A 1 87 ? 4.440 -0.668 -22.359 1.00 81.50 87 CYS A O 1
ATOM 684 N N . ARG A 1 88 ? 4.060 0.861 -23.953 1.00 80.38 88 ARG A N 1
ATOM 685 C CA . ARG A 1 88 ? 4.962 0.255 -24.930 1.00 80.38 88 ARG A CA 1
ATOM 686 C C . ARG A 1 88 ? 6.394 0.363 -24.406 1.00 80.38 88 ARG A C 1
ATOM 688 O O . ARG A 1 88 ? 6.839 1.449 -24.054 1.00 80.38 88 ARG A O 1
ATOM 695 N N . GLY A 1 89 ? 7.093 -0.769 -24.352 1.00 83.38 89 GLY A N 1
ATOM 696 C CA . GLY A 1 89 ? 8.442 -0.854 -23.782 1.00 83.38 89 GLY A CA 1
ATOM 697 C C . GLY A 1 89 ? 8.482 -0.973 -22.254 1.00 83.38 89 GLY A C 1
ATOM 698 O O . GLY A 1 89 ? 9.561 -1.120 -21.695 1.00 83.38 89 GLY A O 1
ATOM 699 N N . CYS A 1 90 ? 7.333 -0.972 -21.568 1.00 90.75 90 CYS A N 1
ATOM 700 C CA . CYS A 1 90 ? 7.289 -1.223 -20.133 1.00 90.75 90 CYS A CA 1
ATOM 701 C C . CYS A 1 90 ? 7.586 -2.699 -19.847 1.00 90.75 90 CYS A C 1
ATOM 703 O O . CYS A 1 90 ? 6.747 -3.570 -20.081 1.00 90.75 90 CYS A O 1
ATOM 705 N N . GLY A 1 91 ? 8.769 -2.983 -19.307 1.00 89.31 91 GLY A N 1
ATOM 706 C CA . GLY A 1 91 ? 9.161 -4.355 -18.999 1.00 89.31 91 GLY A CA 1
ATOM 707 C C . GLY A 1 91 ? 8.339 -5.009 -17.875 1.00 89.31 91 GLY A C 1
ATOM 708 O O . GLY A 1 91 ? 8.116 -6.217 -17.918 1.00 89.31 91 GLY A O 1
ATOM 709 N N . TYR A 1 92 ? 7.773 -4.228 -16.943 1.00 91.00 92 TYR A N 1
ATOM 710 C CA . TYR A 1 92 ? 6.760 -4.742 -16.008 1.00 91.00 92 TYR A CA 1
ATOM 711 C C . TYR A 1 92 ? 5.515 -5.227 -16.759 1.00 91.00 92 TYR A C 1
ATOM 713 O O . TYR A 1 92 ? 5.064 -6.348 -16.558 1.00 91.00 92 TYR A O 1
ATOM 721 N N . ALA A 1 93 ? 5.001 -4.427 -17.700 1.00 90.81 93 ALA A N 1
ATOM 722 C CA . ALA A 1 93 ? 3.833 -4.812 -18.486 1.00 90.81 93 ALA A CA 1
ATOM 723 C C . ALA A 1 93 ? 4.092 -6.041 -19.374 1.00 90.81 93 ALA A C 1
ATOM 725 O O . ALA A 1 93 ? 3.182 -6.836 -19.591 1.00 90.81 93 ALA A O 1
ATOM 726 N N . ALA A 1 94 ? 5.323 -6.210 -19.865 1.00 89.50 94 ALA A N 1
ATOM 727 C CA . ALA A 1 94 ? 5.720 -7.384 -20.640 1.00 89.50 94 ALA A CA 1
ATOM 728 C C . ALA A 1 94 ? 5.729 -8.675 -19.800 1.00 89.50 94 ALA A C 1
ATOM 730 O O . ALA A 1 94 ? 5.352 -9.729 -20.300 1.00 89.50 94 ALA A O 1
ATOM 731 N N . THR A 1 95 ? 6.115 -8.587 -18.525 1.00 89.81 95 THR A N 1
ATOM 732 C CA . THR A 1 95 ? 6.288 -9.749 -17.635 1.00 89.81 95 THR A CA 1
ATOM 733 C C . THR A 1 95 ? 5.063 -10.055 -16.764 1.00 89.81 95 THR A C 1
ATOM 735 O O . THR A 1 95 ? 4.893 -11.194 -16.330 1.00 89.81 95 THR A O 1
ATOM 738 N N . HIS A 1 96 ? 4.206 -9.059 -16.518 1.00 91.31 96 HIS A N 1
ATOM 739 C CA . HIS A 1 96 ? 3.083 -9.113 -15.568 1.00 91.31 96 HIS A CA 1
ATOM 740 C C . HIS A 1 96 ? 1.739 -8.647 -16.160 1.00 91.31 96 HIS A C 1
ATOM 742 O O . HIS A 1 96 ? 0.721 -8.625 -15.465 1.00 91.31 96 HIS A O 1
ATOM 748 N N . GLY A 1 97 ? 1.713 -8.283 -17.446 1.00 90.94 97 GLY A N 1
ATOM 749 C CA . GLY A 1 97 ? 0.554 -7.690 -18.110 1.00 90.94 97 GLY A CA 1
ATOM 750 C C . GLY A 1 97 ? 0.436 -6.182 -17.864 1.00 90.94 97 GLY A C 1
ATOM 751 O O . GLY A 1 97 ? 0.960 -5.635 -16.895 1.00 90.94 97 GLY A O 1
ATOM 752 N N . ARG A 1 98 ? -0.256 -5.473 -18.763 1.00 90.50 98 ARG A N 1
ATOM 753 C CA . ARG A 1 98 ? -0.461 -4.022 -18.630 1.00 90.50 98 ARG A CA 1
ATOM 754 C C . ARG A 1 98 ? -1.327 -3.702 -17.412 1.00 90.50 98 ARG A C 1
ATOM 756 O O . ARG A 1 98 ? -2.377 -4.306 -17.253 1.00 90.50 98 ARG A O 1
ATOM 763 N N . CYS A 1 99 ? -0.940 -2.701 -16.626 1.00 89.00 99 CYS A N 1
ATOM 764 C CA . CYS A 1 99 ? -1.635 -2.324 -15.390 1.00 89.00 99 CYS A CA 1
ATOM 765 C C . CYS A 1 99 ? -3.091 -1.849 -15.577 1.00 89.00 99 CYS A C 1
ATOM 767 O O . CYS A 1 99 ? -3.790 -1.682 -14.588 1.00 89.00 99 CYS A O 1
ATOM 769 N N . ASP A 1 100 ? -3.533 -1.582 -16.810 1.00 85.62 100 ASP A N 1
ATOM 770 C CA . ASP A 1 100 ? -4.921 -1.253 -17.165 1.00 85.62 100 ASP A CA 1
ATOM 771 C C . ASP A 1 100 ? -5.717 -2.456 -17.708 1.00 85.62 100 ASP A C 1
ATOM 773 O O . ASP A 1 100 ? -6.868 -2.302 -18.100 1.00 85.62 100 ASP A O 1
ATOM 777 N N . SER A 1 101 ? -5.111 -3.646 -17.756 1.00 91.44 101 SER A N 1
ATOM 778 C C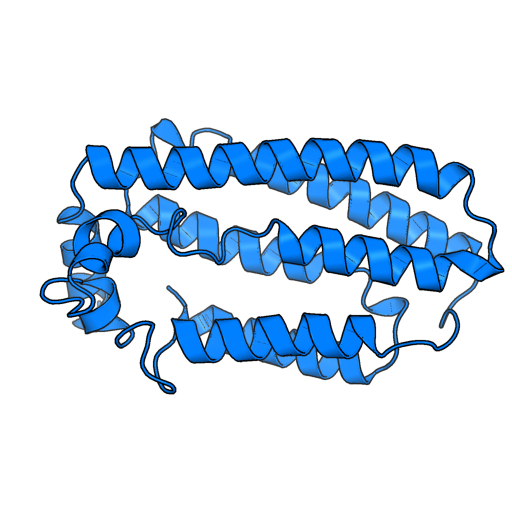A . SER A 1 101 ? -5.764 -4.904 -18.129 1.00 91.44 101 SER A CA 1
ATOM 779 C C . SER A 1 101 ? -6.282 -5.619 -16.888 1.00 91.44 101 SER A C 1
ATOM 781 O O . SER A 1 101 ? -5.500 -5.856 -15.966 1.00 91.44 101 SER A O 1
ATOM 783 N N . ASP A 1 102 ? -7.541 -6.053 -16.899 1.00 91.62 102 ASP A N 1
ATOM 784 C CA . ASP A 1 102 ? -8.206 -6.765 -15.790 1.00 91.62 102 ASP A CA 1
ATOM 785 C C . ASP A 1 102 ? -7.458 -8.032 -15.334 1.00 91.62 102 ASP A C 1
ATOM 787 O O . ASP A 1 102 ? -7.594 -8.480 -14.204 1.00 91.62 102 ASP A O 1
ATOM 791 N N . GLN A 1 103 ? -6.640 -8.622 -16.211 1.00 92.50 103 GLN A N 1
ATOM 792 C CA . GLN A 1 103 ? -5.906 -9.865 -15.937 1.00 92.50 103 GLN A CA 1
ATOM 793 C C . GLN A 1 103 ? -4.429 -9.648 -15.578 1.00 92.50 103 GLN A C 1
ATOM 795 O O . GLN 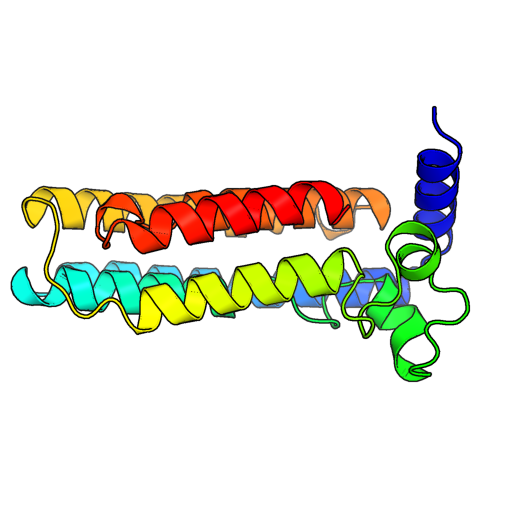A 1 103 ? -3.677 -10.614 -15.464 1.00 92.50 103 GLN A O 1
ATOM 800 N N . SER A 1 104 ? -3.973 -8.399 -15.447 1.00 93.88 104 SER A N 1
ATOM 801 C CA . SER A 1 104 ? -2.589 -8.137 -15.037 1.00 93.88 104 SER A CA 1
ATOM 802 C C . SER A 1 104 ? -2.377 -8.426 -13.554 1.00 93.88 104 SER A C 1
ATOM 804 O O . SER A 1 104 ? -3.294 -8.267 -12.747 1.00 93.88 104 SER A O 1
ATOM 806 N N . SER A 1 105 ? -1.146 -8.776 -13.171 1.00 94.81 105 SER A N 1
ATOM 807 C CA . SER A 1 105 ? -0.807 -8.979 -11.757 1.00 94.81 105 SER A CA 1
ATOM 808 C C . SER A 1 105 ? -1.131 -7.755 -10.899 1.00 94.81 105 SER A C 1
ATOM 810 O O . SER A 1 105 ? -1.602 -7.900 -9.773 1.00 94.81 105 SER A O 1
ATOM 812 N N . PHE A 1 106 ? -0.901 -6.547 -11.428 1.00 95.12 106 PHE A N 1
ATOM 813 C CA . PHE A 1 106 ? -1.226 -5.306 -10.728 1.00 95.12 106 PHE A CA 1
ATOM 814 C C . PHE A 1 106 ? -2.736 -5.135 -10.540 1.00 95.12 106 PHE A C 1
ATOM 816 O O . PHE A 1 106 ? -3.160 -4.826 -9.429 1.00 95.12 106 PHE A O 1
ATOM 823 N N . SER A 1 107 ? -3.538 -5.349 -11.589 1.00 95.00 107 SER A N 1
ATOM 824 C CA . SER A 1 107 ? -4.999 -5.204 -11.523 1.00 95.00 107 SER A CA 1
ATOM 825 C C . SER A 1 107 ? -5.616 -6.192 -10.539 1.00 95.00 107 SER A C 1
ATOM 827 O O . SER A 1 107 ? -6.366 -5.798 -9.651 1.00 95.00 107 SER A O 1
ATOM 829 N N . LEU A 1 108 ? -5.212 -7.461 -10.608 1.00 97.38 108 LEU A N 1
ATOM 830 C CA . LEU A 1 108 ? -5.688 -8.484 -9.679 1.00 97.38 108 LEU A CA 1
ATOM 831 C C . LEU A 1 108 ? -5.314 -8.154 -8.224 1.00 97.38 108 LEU A C 1
ATOM 833 O O . LEU A 1 108 ? -6.128 -8.316 -7.312 1.00 97.38 108 LEU A O 1
ATOM 837 N N . PHE A 1 109 ? -4.099 -7.642 -7.997 1.00 97.94 109 PHE A N 1
ATOM 838 C CA . PHE A 1 109 ? -3.681 -7.168 -6.680 1.00 97.94 109 PHE A CA 1
ATOM 839 C C . PHE A 1 109 ? -4.495 -5.955 -6.211 1.00 97.94 109 PHE A C 1
ATOM 841 O O . PHE A 1 109 ? -4.999 -5.978 -5.089 1.00 97.94 109 PHE A O 1
ATOM 848 N N . ILE A 1 110 ? -4.643 -4.904 -7.028 1.00 97.19 110 ILE A N 1
ATOM 849 C CA . ILE A 1 110 ? -5.320 -3.669 -6.606 1.00 97.19 110 ILE A CA 1
ATOM 850 C C . ILE A 1 110 ? -6.821 -3.878 -6.397 1.00 97.19 110 ILE A C 1
ATOM 852 O O . ILE A 1 110 ? -7.400 -3.247 -5.512 1.00 97.19 110 ILE A O 1
ATOM 856 N N . GLU A 1 111 ? -7.443 -4.791 -7.145 1.00 97.62 111 GLU A N 1
ATOM 857 C CA . GLU A 1 111 ? -8.823 -5.223 -6.920 1.00 97.62 111 GLU A CA 1
ATOM 858 C C . GLU A 1 111 ? -8.967 -5.897 -5.557 1.00 97.62 111 GLU A C 1
ATOM 860 O O . GLU A 1 111 ? -9.781 -5.461 -4.744 1.00 97.62 111 GLU A O 1
ATOM 865 N N . ALA A 1 112 ? -8.135 -6.903 -5.259 1.00 98.12 112 ALA A N 1
ATOM 866 C CA . ALA A 1 112 ? -8.149 -7.567 -3.956 1.00 98.12 112 ALA A CA 1
ATOM 867 C C . ALA A 1 112 ? -7.846 -6.583 -2.811 1.00 98.12 112 ALA A C 1
ATOM 869 O O . ALA A 1 112 ? -8.468 -6.637 -1.750 1.00 98.12 112 ALA A O 1
ATOM 870 N N . PHE A 1 113 ? -6.905 -5.662 -3.026 1.00 98.25 113 PHE A N 1
ATOM 871 C CA . PHE A 1 113 ? -6.523 -4.628 -2.067 1.00 98.25 113 PHE A CA 1
ATOM 872 C C . PHE A 1 113 ? -7.670 -3.649 -1.784 1.00 98.25 113 PHE A C 1
ATOM 874 O O . PHE A 1 113 ? -7.950 -3.318 -0.631 1.00 98.25 113 PHE A O 1
ATOM 881 N N . SER A 1 114 ? -8.360 -3.202 -2.834 1.00 97.94 114 SER A N 1
ATOM 882 C CA . SER A 1 114 ? -9.513 -2.303 -2.718 1.00 97.94 114 SER A CA 1
ATOM 883 C C . SER A 1 114 ? -10.689 -3.003 -2.043 1.00 97.94 114 SER A C 1
ATOM 885 O O . SER A 1 114 ? -11.368 -2.404 -1.209 1.00 97.94 114 SER A O 1
ATOM 887 N N . GLU A 1 115 ? -10.885 -4.284 -2.349 1.00 98.31 115 GLU A N 1
ATOM 888 C CA . GLU A 1 115 ? -11.888 -5.130 -1.713 1.00 98.31 115 GLU A CA 1
ATOM 889 C C . GLU A 1 115 ? -11.632 -5.288 -0.210 1.00 98.31 115 GLU A C 1
ATOM 891 O O . GLU A 1 115 ? -12.558 -5.119 0.581 1.00 98.31 115 GLU A O 1
ATOM 896 N N . LEU A 1 116 ? -10.373 -5.478 0.205 1.00 98.50 116 LEU A N 1
ATOM 897 C CA . LEU A 1 116 ? -9.992 -5.489 1.620 1.00 98.50 116 LEU A CA 1
ATOM 898 C C . LEU A 1 116 ? -10.383 -4.179 2.320 1.00 98.50 116 LEU A C 1
ATOM 900 O O . LEU A 1 116 ? -10.985 -4.193 3.395 1.00 98.50 116 LEU A O 1
ATOM 904 N N . GLY A 1 117 ? -10.092 -3.036 1.695 1.00 98.19 117 GLY A N 1
ATOM 905 C CA . GLY A 1 117 ? -10.533 -1.734 2.197 1.00 98.19 117 GLY A CA 1
ATOM 906 C C . GLY A 1 117 ? -12.060 -1.627 2.292 1.00 98.19 117 GLY A C 1
ATOM 907 O O . GLY A 1 117 ? -12.585 -1.131 3.290 1.00 98.19 117 GLY A O 1
ATOM 908 N N . ARG A 1 118 ? -12.788 -2.136 1.291 1.00 98.25 118 ARG A N 1
ATOM 909 C CA . ARG A 1 118 ? -14.256 -2.136 1.256 1.00 98.25 118 ARG A CA 1
ATOM 910 C C . ARG A 1 118 ? -14.853 -2.961 2.396 1.00 98.25 118 ARG A C 1
ATOM 912 O O . ARG A 1 118 ? -15.743 -2.456 3.079 1.00 98.25 118 ARG A O 1
ATOM 919 N N . VAL A 1 119 ? -14.370 -4.182 2.636 1.00 97.75 119 VAL A N 1
ATOM 920 C CA . VAL A 1 119 ? -14.897 -5.039 3.715 1.00 97.75 119 VAL A CA 1
ATOM 921 C C . VAL A 1 119 ? -14.576 -4.470 5.099 1.00 97.75 119 VAL A C 1
ATOM 923 O O . VAL A 1 119 ? -15.456 -4.434 5.951 1.00 97.75 119 VAL A O 1
ATOM 926 N N . ILE A 1 120 ? -13.387 -3.885 5.305 1.00 97.56 120 ILE A N 1
ATOM 927 C CA . ILE A 1 120 ? -13.050 -3.151 6.544 1.00 97.56 120 ILE A CA 1
ATOM 928 C C . ILE A 1 120 ? -13.973 -1.943 6.739 1.00 97.56 120 ILE A C 1
ATOM 930 O O . ILE A 1 120 ? -14.422 -1.639 7.849 1.00 97.56 120 ILE A O 1
ATOM 934 N N . TYR A 1 121 ? -14.267 -1.218 5.659 1.00 97.00 121 TYR A N 1
ATOM 935 C CA . TYR A 1 121 ? -15.196 -0.099 5.719 1.00 97.00 121 TYR A CA 1
ATOM 936 C C . TYR A 1 121 ? -16.619 -0.553 6.066 1.00 97.00 121 TYR A C 1
ATOM 938 O O . TYR A 1 121 ? -17.315 0.177 6.766 1.00 97.00 121 TYR A O 1
ATOM 946 N N . GLN A 1 122 ? -17.059 -1.727 5.620 1.00 96.44 122 GLN A N 1
ATOM 947 C CA . GLN A 1 122 ? -18.412 -2.235 5.869 1.00 96.44 122 GLN A CA 1
ATOM 948 C C . GLN A 1 122 ? -18.571 -3.008 7.177 1.00 96.44 122 GLN A C 1
ATOM 950 O O . GLN A 1 122 ? -19.696 -3.137 7.654 1.00 96.44 122 GLN A O 1
ATOM 955 N N . ASP A 1 123 ? -17.479 -3.468 7.784 1.00 95.19 123 ASP A N 1
ATOM 956 C CA . ASP A 1 123 ? -17.500 -4.102 9.097 1.00 95.19 123 ASP A CA 1
ATOM 957 C C . ASP A 1 123 ? -17.931 -3.061 10.137 1.00 95.19 123 ASP A C 1
ATOM 959 O O . ASP A 1 123 ? -17.138 -2.258 10.603 1.00 95.19 123 ASP A O 1
ATOM 963 N N . THR A 1 124 ? -19.222 -2.971 10.452 1.00 90.69 124 THR A N 1
ATOM 964 C CA . THR A 1 124 ? -19.770 -2.045 11.464 1.00 90.69 124 THR A CA 1
ATOM 965 C C . THR A 1 124 ? -20.170 -2.773 12.745 1.00 90.69 124 THR A C 1
ATOM 967 O O . THR A 1 124 ? -21.002 -2.267 13.496 1.00 90.69 124 THR A O 1
ATOM 970 N N . GLY A 1 125 ? -19.632 -3.978 12.949 1.00 84.44 125 GLY A N 1
ATOM 971 C CA . GLY A 1 125 ? -19.874 -4.803 14.125 1.00 84.44 125 GLY A CA 1
ATOM 972 C C . GLY A 1 125 ? -19.249 -4.244 15.407 1.00 84.44 125 GLY A C 1
ATOM 973 O O . GLY A 1 125 ? -18.938 -3.059 15.523 1.00 84.44 125 GLY A O 1
ATOM 974 N N . GLY A 1 126 ? -19.098 -5.123 16.395 1.00 83.88 126 GLY A N 1
ATOM 975 C CA . GLY A 1 126 ? -18.392 -4.839 17.643 1.00 83.88 126 GLY A CA 1
ATOM 976 C C . GLY A 1 126 ? -17.009 -5.487 17.674 1.00 83.88 126 GLY A C 1
ATOM 977 O O . GLY A 1 126 ? -16.626 -6.209 16.758 1.00 83.88 126 GLY A O 1
ATOM 978 N N . LEU A 1 127 ? -16.269 -5.248 18.757 1.00 83.94 127 LEU A N 1
ATOM 979 C CA . LEU A 1 127 ? -15.020 -5.963 19.012 1.00 83.94 127 LEU A CA 1
ATOM 980 C C . LEU A 1 127 ? -15.278 -7.465 19.191 1.00 83.94 127 LEU A C 1
ATOM 982 O O . LEU A 1 127 ? -16.207 -7.863 19.891 1.00 83.94 127 LEU A O 1
ATOM 986 N N . ASN A 1 128 ? -14.381 -8.280 18.640 1.00 79.12 128 ASN A N 1
ATOM 987 C CA . ASN A 1 128 ? -14.359 -9.732 18.846 1.00 79.12 128 ASN A CA 1
ATOM 988 C C . ASN A 1 128 ? -13.545 -10.162 20.081 1.00 79.12 128 ASN A C 1
ATOM 990 O O . ASN A 1 128 ? -13.315 -11.351 20.294 1.00 79.12 128 ASN A O 1
ATOM 994 N N . CYS A 1 129 ? -13.074 -9.209 20.887 1.00 86.88 129 CYS A N 1
ATOM 995 C CA . CYS A 1 129 ? -12.263 -9.454 22.076 1.00 86.88 129 CYS A CA 1
ATOM 996 C C . CYS A 1 129 ? -12.556 -8.428 23.177 1.00 86.88 129 CYS A C 1
ATOM 998 O O . CYS A 1 129 ? -13.323 -7.482 22.977 1.00 86.88 129 CYS A O 1
ATOM 1000 N N . HIS A 1 130 ? -11.924 -8.609 24.339 1.00 89.56 130 HIS A N 1
ATOM 1001 C CA . HIS A 1 130 ? -11.977 -7.621 25.410 1.00 89.56 130 HIS A CA 1
ATOM 1002 C C . HIS A 1 130 ? -11.349 -6.291 24.940 1.00 89.56 130 HIS A C 1
ATOM 1004 O O . HIS A 1 130 ? -10.349 -6.329 24.215 1.00 89.56 130 HIS A O 1
ATOM 1010 N N . PRO A 1 131 ? -11.885 -5.122 25.336 1.00 87.94 131 PRO A N 1
ATOM 1011 C CA . PRO A 1 131 ? -11.337 -3.827 24.923 1.00 87.94 131 PRO A CA 1
ATOM 1012 C C . PRO A 1 131 ? -9.856 -3.626 25.267 1.00 87.94 131 PRO A C 1
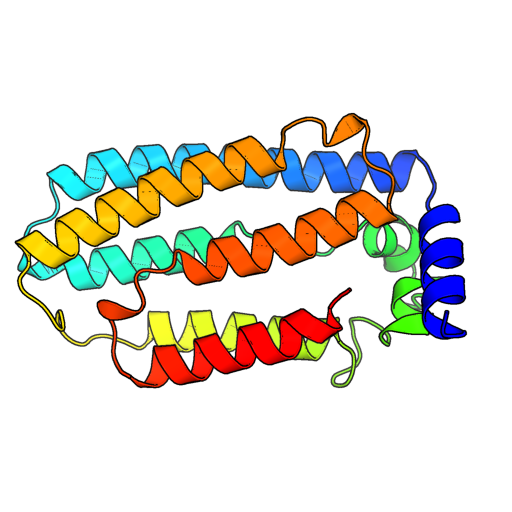ATOM 1014 O O . PRO A 1 131 ? -9.080 -3.173 24.434 1.00 87.94 131 PRO A O 1
ATOM 1017 N N . ASP A 1 132 ? -9.415 -4.059 26.450 1.00 90.00 132 ASP A N 1
ATOM 1018 C CA . ASP A 1 132 ? -7.995 -3.945 26.820 1.00 90.00 132 ASP A CA 1
ATOM 1019 C C . ASP A 1 132 ? -7.078 -4.721 25.854 1.00 90.00 132 ASP A C 1
ATOM 1021 O O . ASP A 1 132 ? -6.024 -4.222 25.452 1.00 90.00 132 ASP A O 1
ATOM 1025 N N . ASP A 1 133 ? -7.510 -5.903 25.396 1.00 93.81 133 ASP A N 1
ATOM 1026 C CA . ASP A 1 133 ? -6.780 -6.676 24.387 1.00 93.81 133 ASP A CA 1
ATOM 1027 C C . ASP A 1 133 ? -6.797 -5.972 23.025 1.00 93.81 133 ASP A C 1
ATOM 1029 O O . ASP A 1 133 ? -5.795 -5.979 22.303 1.00 93.81 133 ASP A O 1
ATOM 1033 N N . ALA A 1 134 ? -7.927 -5.354 22.663 1.00 94.25 134 ALA A N 1
ATOM 1034 C CA . ALA A 1 134 ? -8.060 -4.596 21.424 1.00 94.25 134 ALA A CA 1
ATOM 1035 C C . ALA A 1 134 ? -7.107 -3.400 21.408 1.00 94.25 134 ALA A C 1
ATOM 1037 O O . ALA A 1 134 ? -6.398 -3.182 20.422 1.00 94.25 134 ALA A O 1
ATOM 1038 N N . ARG A 1 135 ? -7.028 -2.666 22.519 1.00 95.88 135 ARG A N 1
ATOM 1039 C CA . ARG A 1 135 ? -6.122 -1.532 22.685 1.00 95.88 135 ARG A CA 1
ATOM 1040 C C . ARG A 1 135 ? -4.662 -1.939 22.568 1.00 95.88 135 ARG A C 1
ATOM 1042 O O . ARG A 1 135 ? -3.946 -1.346 21.764 1.00 95.88 135 ARG A O 1
ATOM 1049 N N . LEU A 1 136 ? -4.236 -2.980 23.284 1.00 96.12 136 LEU A N 1
ATOM 1050 C CA . LEU A 1 136 ? -2.862 -3.489 23.204 1.00 96.12 136 LEU A CA 1
ATOM 1051 C C . LEU A 1 136 ? -2.487 -3.906 21.775 1.00 96.12 136 LEU A C 1
ATOM 1053 O O . LEU A 1 136 ? -1.376 -3.636 21.310 1.00 96.12 136 LEU A O 1
ATOM 1057 N N . ARG A 1 137 ? -3.420 -4.533 21.049 1.00 96.44 137 ARG A N 1
ATOM 1058 C CA . ARG A 1 137 ? -3.230 -4.888 19.635 1.00 96.44 137 ARG A CA 1
ATOM 1059 C C . ARG A 1 137 ? -3.093 -3.650 18.760 1.00 96.44 137 ARG A C 1
ATOM 1061 O O . ARG A 1 137 ? -2.159 -3.584 17.971 1.00 96.44 137 ARG A O 1
ATOM 1068 N N . LEU A 1 138 ? -3.965 -2.656 18.921 1.00 97.62 138 LEU A N 1
ATOM 1069 C CA . LEU A 1 138 ? -3.900 -1.407 18.159 1.00 97.62 138 LEU A CA 1
ATOM 1070 C C . LEU A 1 138 ? -2.594 -0.645 18.413 1.00 97.62 138 LEU A C 1
ATOM 1072 O O . LEU A 1 138 ? -1.960 -0.197 17.460 1.00 97.62 138 LEU A O 1
ATOM 1076 N N . GLU A 1 139 ? -2.148 -0.547 19.666 1.00 98.12 139 GLU A N 1
ATOM 1077 C CA . GLU A 1 139 ? -0.854 0.049 20.022 1.00 98.12 139 GLU A CA 1
ATOM 1078 C C . GLU A 1 139 ? 0.310 -0.689 19.355 1.00 98.12 139 GLU A C 1
ATOM 1080 O O . GLU A 1 139 ? 1.217 -0.061 18.796 1.00 98.12 139 GLU A O 1
ATOM 1085 N N . HIS A 1 140 ? 0.275 -2.025 19.371 1.00 98.12 140 HIS A N 1
ATOM 1086 C CA . HIS A 1 140 ? 1.261 -2.845 18.680 1.00 98.12 140 HIS A CA 1
ATOM 1087 C C . HIS A 1 140 ? 1.248 -2.582 17.168 1.00 98.12 140 HIS A C 1
ATOM 1089 O O . HIS A 1 140 ? 2.301 -2.291 16.603 1.00 98.12 140 HIS A O 1
ATOM 1095 N N . CYS A 1 141 ? 0.081 -2.632 16.521 1.00 98.38 141 CYS A N 1
ATOM 1096 C CA . CYS A 1 141 ? -0.075 -2.380 15.089 1.00 98.38 141 CYS A CA 1
ATOM 1097 C C . CYS A 1 141 ? 0.461 -0.997 14.698 1.00 98.38 141 CYS A C 1
ATOM 1099 O O . CYS A 1 141 ? 1.236 -0.892 13.748 1.00 98.38 141 CYS A O 1
ATOM 1101 N N . ILE A 1 142 ? 0.119 0.056 15.452 1.00 98.56 142 ILE A N 1
ATOM 1102 C CA . ILE A 1 142 ? 0.598 1.425 15.208 1.00 98.56 142 ILE A CA 1
ATOM 1103 C C . ILE A 1 142 ? 2.125 1.489 15.307 1.00 98.56 142 ILE A C 1
ATOM 1105 O O . ILE A 1 142 ? 2.790 1.996 14.399 1.00 98.56 142 ILE A O 1
ATOM 1109 N N . ARG A 1 143 ? 2.695 0.961 16.397 1.00 98.44 143 ARG A N 1
ATOM 1110 C CA . ARG A 1 143 ? 4.143 0.989 16.630 1.00 98.44 143 ARG A CA 1
ATOM 1111 C C . ARG A 1 143 ? 4.898 0.218 15.550 1.00 98.44 143 ARG A C 1
ATOM 1113 O O . ARG A 1 143 ? 5.858 0.751 15.000 1.00 98.44 143 ARG A O 1
ATOM 1120 N N . SER A 1 144 ? 4.465 -1.002 15.242 1.00 98.56 144 SER A N 1
ATOM 1121 C CA . SER A 1 144 ? 5.097 -1.860 14.237 1.00 98.56 144 SER A CA 1
ATOM 1122 C C . SER A 1 144 ? 4.991 -1.257 12.834 1.00 98.56 144 SER A C 1
ATOM 1124 O O . SER A 1 144 ? 5.974 -1.263 12.097 1.00 98.56 144 SER A O 1
ATOM 1126 N N . SER A 1 145 ? 3.854 -0.638 12.492 1.00 98.56 145 SER A N 1
ATOM 1127 C CA . SER A 1 145 ? 3.666 0.021 11.189 1.00 98.56 145 SER A CA 1
ATOM 1128 C C . SER A 1 145 ? 4.611 1.207 11.025 1.00 98.56 145 SER A C 1
ATOM 1130 O O . SER A 1 145 ? 5.153 1.431 9.948 1.00 98.56 145 SER A O 1
ATOM 1132 N N . ARG A 1 146 ? 4.862 1.947 12.112 1.00 98.38 146 ARG A N 1
ATOM 1133 C CA . ARG A 1 146 ? 5.801 3.072 12.102 1.00 98.38 146 ARG A CA 1
ATOM 1134 C C . ARG A 1 146 ? 7.237 2.601 11.884 1.00 98.38 146 ARG A C 1
ATOM 1136 O O . ARG A 1 146 ? 7.969 3.240 11.136 1.00 98.38 146 ARG A O 1
ATOM 1143 N N . LEU A 1 147 ? 7.625 1.492 12.517 1.00 98.25 147 LEU A N 1
ATOM 1144 C CA . LEU A 1 147 ? 8.945 0.889 12.322 1.00 98.25 147 LEU A CA 1
ATOM 1145 C C . LEU A 1 147 ? 9.128 0.406 10.880 1.00 98.25 147 LEU A C 1
ATOM 1147 O O . LEU A 1 147 ? 10.152 0.712 10.286 1.00 98.25 147 LEU A O 1
ATOM 1151 N N . LEU A 1 148 ? 8.130 -0.265 10.296 1.00 98.19 148 LEU A N 1
ATOM 1152 C CA . LEU A 1 148 ? 8.197 -0.693 8.894 1.00 98.19 148 LEU A CA 1
ATOM 1153 C C . LEU A 1 148 ? 8.238 0.482 7.915 1.00 98.19 148 LEU A C 1
ATOM 1155 O O . LEU A 1 148 ? 8.962 0.420 6.929 1.00 98.19 148 LEU A O 1
ATOM 1159 N N . ALA A 1 149 ? 7.477 1.551 8.161 1.00 98.00 149 ALA A N 1
ATOM 1160 C CA . ALA A 1 149 ? 7.516 2.739 7.309 1.00 98.00 149 ALA A CA 1
ATOM 1161 C C . ALA A 1 149 ? 8.885 3.437 7.371 1.00 98.00 149 ALA A C 1
ATOM 1163 O O . ALA A 1 149 ? 9.373 3.921 6.353 1.00 98.00 149 ALA A O 1
ATOM 1164 N N . ALA A 1 150 ? 9.519 3.468 8.549 1.00 97.81 150 ALA A N 1
ATOM 1165 C CA . ALA A 1 150 ? 10.881 3.970 8.705 1.00 97.81 150 ALA A CA 1
ATOM 1166 C C . ALA A 1 150 ? 11.898 3.071 7.986 1.00 97.81 150 ALA A C 1
ATOM 1168 O O . ALA A 1 150 ? 12.703 3.579 7.209 1.00 97.81 150 ALA A O 1
ATOM 1169 N N . ASP A 1 151 ? 11.796 1.752 8.181 1.00 96.94 151 ASP A N 1
ATOM 1170 C CA . ASP A 1 151 ? 12.629 0.761 7.499 1.00 96.94 151 ASP A CA 1
ATOM 1171 C C . ASP A 1 151 ? 12.496 0.890 5.983 1.00 96.94 151 ASP A C 1
ATOM 1173 O O . ASP A 1 151 ? 13.504 0.958 5.305 1.00 96.94 151 ASP A O 1
ATOM 1177 N N . MET A 1 152 ? 11.292 1.045 5.420 1.00 96.38 152 MET A N 1
ATOM 1178 C CA . MET A 1 152 ? 11.095 1.199 3.970 1.00 96.38 152 MET A CA 1
ATOM 1179 C C . MET A 1 152 ? 11.900 2.361 3.360 1.00 96.38 152 MET A C 1
ATOM 1181 O O . MET A 1 152 ? 12.315 2.276 2.202 1.00 96.38 152 MET A O 1
ATOM 1185 N N . MET A 1 153 ? 12.127 3.434 4.122 1.00 96.00 153 MET A N 1
ATOM 1186 C CA . MET A 1 153 ? 12.887 4.603 3.672 1.00 96.00 153 MET A CA 1
ATOM 1187 C C . MET A 1 153 ? 14.407 4.433 3.803 1.00 96.00 153 MET A C 1
ATOM 1189 O O . MET A 1 153 ? 15.150 5.133 3.118 1.00 96.00 153 MET A O 1
ATOM 1193 N N . GLU A 1 154 ? 14.886 3.531 4.659 1.00 93.25 154 GLU A N 1
ATOM 1194 C CA . GLU A 1 154 ? 16.318 3.333 4.899 1.00 93.25 154 GLU A CA 1
ATOM 1195 C C . GLU A 1 154 ? 17.020 2.820 3.634 1.00 93.25 154 GLU A C 1
ATOM 1197 O O . GLU A 1 154 ? 16.562 1.869 3.010 1.00 93.25 154 GLU A O 1
ATOM 1202 N N . ASP A 1 155 ? 18.122 3.437 3.209 1.00 83.00 155 ASP A N 1
ATOM 1203 C CA . ASP A 1 155 ? 18.888 3.057 2.008 1.00 83.00 155 ASP A CA 1
ATOM 1204 C C . ASP A 1 155 ? 18.099 3.026 0.679 1.00 83.00 155 ASP A C 1
ATOM 1206 O O . ASP A 1 155 ? 18.576 2.486 -0.331 1.00 83.00 155 ASP A O 1
ATOM 1210 N N . ILE A 1 156 ? 16.902 3.622 0.625 1.00 88.00 156 ILE A N 1
ATOM 1211 C CA . ILE A 1 156 ? 16.061 3.613 -0.581 1.00 88.00 156 ILE A CA 1
ATOM 1212 C C . ILE A 1 156 ? 16.747 4.306 -1.771 1.00 88.00 156 ILE A C 1
ATOM 1214 O O . ILE A 1 156 ? 16.643 3.834 -2.905 1.00 88.00 156 ILE A O 1
ATOM 1218 N N . ASP A 1 157 ? 17.547 5.342 -1.506 1.00 82.50 157 ASP A N 1
ATOM 1219 C CA . ASP A 1 157 ? 18.298 6.118 -2.506 1.00 82.50 157 ASP A CA 1
ATOM 1220 C C . ASP A 1 157 ? 19.381 5.295 -3.221 1.00 82.50 157 ASP A C 1
ATOM 1222 O O . ASP A 1 157 ? 19.785 5.612 -4.343 1.00 82.50 157 ASP A O 1
ATOM 1226 N N . SER A 1 158 ? 19.820 4.192 -2.611 1.00 83.81 158 SER A N 1
ATOM 1227 C CA . SER A 1 158 ? 20.802 3.271 -3.195 1.00 83.81 158 SER A CA 1
ATOM 1228 C C . SER A 1 158 ? 20.164 2.108 -3.971 1.00 83.81 158 SER A C 1
ATOM 1230 O O . SER A 1 158 ? 20.858 1.342 -4.640 1.00 83.81 158 SER A O 1
ATOM 1232 N N . SER A 1 159 ? 18.837 1.955 -3.907 1.00 88.12 159 SER A N 1
ATOM 1233 C CA . SER A 1 159 ? 18.146 0.760 -4.403 1.00 88.12 159 SER A CA 1
ATOM 1234 C C . SER A 1 159 ? 17.977 0.772 -5.922 1.00 88.12 159 SER A C 1
ATOM 1236 O O . SER A 1 159 ? 17.323 1.667 -6.452 1.00 88.12 159 SER A O 1
ATOM 1238 N N . SER A 1 160 ? 18.488 -0.234 -6.640 1.00 95.19 160 SER A N 1
ATOM 1239 C CA . SER A 1 160 ? 18.155 -0.434 -8.063 1.00 95.19 160 SER A CA 1
ATOM 1240 C C . SER A 1 160 ? 16.636 -0.545 -8.270 1.00 95.19 160 SER A C 1
ATOM 1242 O O . SER A 1 160 ? 15.898 -0.804 -7.320 1.00 95.19 160 SER A O 1
ATOM 1244 N N . ALA A 1 161 ? 16.144 -0.378 -9.503 1.00 95.62 161 ALA A N 1
ATOM 1245 C CA . ALA A 1 161 ? 14.711 -0.515 -9.782 1.00 95.62 161 ALA A CA 1
ATOM 1246 C C . ALA A 1 161 ? 14.159 -1.894 -9.373 1.00 95.62 161 ALA A C 1
ATOM 1248 O O . ALA A 1 161 ? 13.062 -1.974 -8.827 1.00 95.62 161 ALA A O 1
ATOM 1249 N N . GLU A 1 162 ? 14.946 -2.954 -9.571 1.00 95.12 162 GLU A N 1
ATOM 1250 C CA . GLU A 1 162 ? 14.619 -4.311 -9.129 1.00 95.12 162 GLU A CA 1
ATOM 1251 C C . GLU A 1 162 ? 14.483 -4.376 -7.606 1.00 95.12 162 GLU A C 1
ATOM 1253 O O . GLU A 1 162 ? 13.407 -4.680 -7.096 1.00 95.12 162 GLU A O 1
ATOM 1258 N N . ARG A 1 163 ? 15.532 -3.980 -6.871 1.00 95.44 163 ARG A N 1
ATOM 1259 C CA . ARG A 1 163 ? 15.521 -3.984 -5.400 1.00 95.44 163 ARG A CA 1
ATOM 1260 C C . ARG A 1 163 ? 14.417 -3.104 -4.825 1.00 95.44 163 ARG A C 1
ATOM 1262 O O . ARG A 1 163 ? 13.821 -3.457 -3.811 1.00 95.44 163 ARG A O 1
ATOM 1269 N N . LEU A 1 164 ? 14.135 -1.965 -5.457 1.00 96.75 164 LEU A N 1
ATOM 1270 C CA . LEU A 1 164 ? 13.056 -1.075 -5.047 1.00 96.75 164 LEU A CA 1
ATOM 1271 C C . LEU A 1 164 ? 11.699 -1.778 -5.151 1.00 96.75 164 LEU A C 1
ATOM 1273 O O . LEU A 1 164 ? 10.904 -1.697 -4.217 1.00 96.75 164 LEU A O 1
ATOM 1277 N N . MET A 1 165 ? 11.437 -2.474 -6.259 1.00 96.19 165 MET A N 1
ATOM 1278 C CA . MET A 1 165 ? 10.177 -3.186 -6.466 1.00 96.19 165 MET A CA 1
ATOM 1279 C C . MET A 1 165 ? 10.043 -4.419 -5.568 1.00 96.19 165 MET A C 1
ATOM 1281 O O . MET A 1 165 ? 8.975 -4.615 -4.988 1.00 96.19 165 MET A O 1
ATOM 1285 N N . GLU A 1 166 ? 11.118 -5.182 -5.355 1.00 95.69 166 GLU A N 1
ATOM 1286 C CA . GLU A 1 166 ? 11.145 -6.279 -4.374 1.00 95.69 166 GLU A CA 1
ATOM 1287 C C . GLU A 1 166 ? 10.821 -5.778 -2.964 1.00 95.69 166 GLU A C 1
ATOM 1289 O O . GLU A 1 166 ? 9.977 -6.336 -2.255 1.00 95.69 166 GLU A O 1
ATOM 1294 N N . ARG A 1 167 ? 11.486 -4.692 -2.551 1.00 96.06 167 ARG A N 1
ATOM 1295 C CA . ARG A 1 167 ? 11.279 -4.079 -1.239 1.00 96.06 167 ARG A CA 1
ATOM 1296 C C . ARG A 1 167 ? 9.857 -3.560 -1.099 1.00 96.06 167 ARG A C 1
ATOM 1298 O O . ARG A 1 167 ? 9.221 -3.796 -0.079 1.00 96.06 167 ARG A O 1
ATOM 1305 N N . LYS A 1 168 ? 9.339 -2.907 -2.137 1.00 97.19 168 LYS A N 1
ATOM 1306 C CA . LYS A 1 168 ? 7.966 -2.410 -2.194 1.00 97.19 168 LYS A CA 1
ATOM 1307 C C . LYS A 1 168 ? 6.946 -3.541 -2.041 1.00 97.19 168 LYS A C 1
ATOM 1309 O O . LYS A 1 168 ? 6.033 -3.408 -1.232 1.00 97.19 168 LYS A O 1
ATOM 1314 N N . ALA A 1 169 ? 7.104 -4.646 -2.770 1.00 97.44 169 ALA A N 1
ATOM 1315 C CA . ALA A 1 169 ? 6.221 -5.810 -2.670 1.00 97.44 169 ALA A CA 1
ATOM 1316 C C . ALA A 1 169 ? 6.222 -6.396 -1.248 1.00 97.44 169 ALA A C 1
ATOM 1318 O O . ALA A 1 169 ? 5.163 -6.643 -0.668 1.00 97.44 169 ALA A O 1
ATOM 1319 N N . ARG A 1 170 ? 7.413 -6.535 -0.651 1.00 97.62 170 ARG A N 1
ATOM 1320 C CA . ARG A 1 170 ? 7.579 -6.994 0.734 1.00 97.62 170 ARG A CA 1
ATOM 1321 C C . ARG A 1 170 ? 6.913 -6.050 1.734 1.00 97.62 170 ARG A C 1
ATOM 1323 O O . ARG A 1 170 ? 6.146 -6.509 2.576 1.00 97.62 170 ARG A O 1
ATOM 1330 N N . TYR A 1 171 ? 7.167 -4.749 1.611 1.00 98.06 171 TYR A N 1
ATOM 1331 C CA . TYR A 1 171 ? 6.598 -3.719 2.475 1.00 98.06 171 TYR A CA 1
ATOM 1332 C C . TYR A 1 171 ? 5.067 -3.716 2.427 1.00 98.06 171 TYR A C 1
ATOM 1334 O O . TYR A 1 171 ? 4.428 -3.680 3.475 1.00 98.06 171 TYR A O 1
ATOM 1342 N N . LEU A 1 172 ? 4.468 -3.833 1.233 1.00 98.50 172 LEU A N 1
ATOM 1343 C CA . LEU A 1 172 ? 3.015 -3.963 1.081 1.00 98.50 172 LEU A CA 1
ATOM 1344 C C . LEU A 1 172 ? 2.477 -5.144 1.899 1.00 98.50 172 LEU A C 1
ATOM 1346 O O . LEU A 1 172 ? 1.570 -4.956 2.707 1.00 98.50 172 LEU A O 1
ATOM 1350 N N . GLY A 1 173 ? 3.067 -6.332 1.738 1.00 98.25 173 GLY A N 1
ATOM 1351 C CA . GLY A 1 173 ? 2.636 -7.538 2.449 1.00 98.25 173 GLY A CA 1
ATOM 1352 C C . GLY A 1 173 ? 2.754 -7.401 3.965 1.00 98.25 173 GLY A C 1
ATOM 1353 O O . GLY A 1 173 ? 1.789 -7.646 4.683 1.00 98.25 173 GLY A O 1
ATOM 1354 N N . GLN A 1 174 ? 3.899 -6.917 4.451 1.00 98.38 174 GLN A N 1
ATOM 1355 C CA . GLN A 1 174 ? 4.128 -6.725 5.885 1.00 98.38 174 GLN A CA 1
ATOM 1356 C C . GLN A 1 174 ? 3.174 -5.686 6.494 1.00 98.38 174 GLN A C 1
ATOM 1358 O O . GLN A 1 174 ? 2.680 -5.875 7.602 1.00 98.38 174 GLN A O 1
ATOM 1363 N N . MET A 1 175 ? 2.868 -4.603 5.778 1.00 98.44 175 MET A N 1
ATOM 1364 C CA . MET A 1 175 ? 1.911 -3.599 6.251 1.00 98.44 175 MET A CA 1
ATOM 1365 C C . MET A 1 175 ? 0.475 -4.130 6.281 1.00 98.44 175 MET A C 1
ATOM 1367 O O . MET A 1 175 ? -0.278 -3.802 7.197 1.00 98.44 175 MET A O 1
ATOM 1371 N N . ILE A 1 176 ? 0.099 -4.977 5.319 1.00 98.19 176 ILE A N 1
ATOM 1372 C CA . ILE A 1 176 ? -1.194 -5.674 5.309 1.00 98.19 176 ILE A CA 1
ATOM 1373 C C . ILE A 1 176 ? -1.291 -6.669 6.482 1.00 98.19 176 ILE A C 1
ATOM 1375 O O . ILE A 1 176 ? -2.358 -6.811 7.080 1.00 98.19 176 ILE A O 1
ATOM 1379 N N . ASP A 1 177 ? -0.189 -7.314 6.872 1.00 98.00 177 ASP A N 1
ATOM 1380 C CA . ASP A 1 177 ? -0.134 -8.220 8.033 1.00 98.00 177 ASP A CA 1
ATOM 1381 C C . ASP A 1 177 ? -0.339 -7.516 9.372 1.00 98.00 177 ASP A C 1
ATOM 1383 O O . ASP A 1 177 ? -0.885 -8.116 10.305 1.00 98.00 177 ASP A O 1
ATOM 1387 N N . LEU A 1 178 ? 0.065 -6.246 9.446 1.00 98.06 178 LEU A N 1
ATOM 1388 C CA . LEU A 1 178 ? -0.083 -5.393 10.622 1.00 98.06 178 LEU A CA 1
ATOM 1389 C C . LEU A 1 178 ? -1.472 -4.773 10.775 1.00 98.06 178 LEU A C 1
ATOM 1391 O O . LEU A 1 178 ? -1.723 -4.105 11.781 1.00 98.06 178 LEU A O 1
ATOM 1395 N N . LEU A 1 179 ? -2.389 -4.991 9.832 1.00 97.62 179 LEU A N 1
ATOM 1396 C CA . LEU A 1 179 ? -3.786 -4.638 10.055 1.00 97.62 179 LEU A CA 1
ATOM 1397 C C . LEU A 1 179 ? -4.339 -5.449 11.243 1.00 97.62 179 LE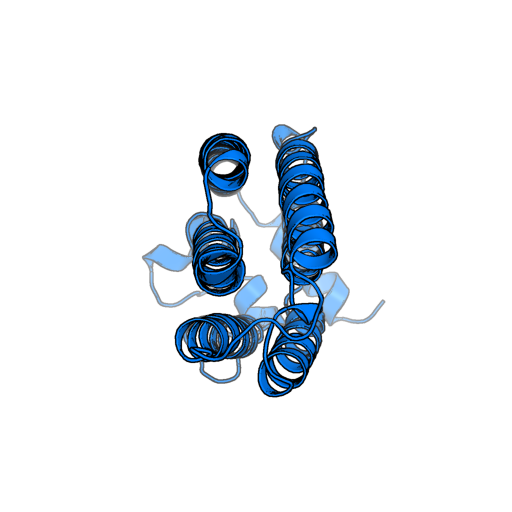U A C 1
ATOM 1399 O O . LEU A 1 179 ? -4.042 -6.642 11.357 1.00 97.62 179 LEU A O 1
ATOM 1403 N N . PRO A 1 180 ? -5.172 -4.846 12.114 1.00 96.19 180 PRO A N 1
ATOM 1404 C CA . PRO A 1 180 ? -5.702 -5.477 13.318 1.00 96.19 180 PRO A CA 1
ATOM 1405 C C . PRO A 1 180 ? -6.875 -6.406 12.967 1.00 96.19 180 PRO A C 1
ATOM 1407 O O . PRO A 1 180 ? -7.984 -6.261 13.475 1.00 96.19 180 PRO A O 1
ATOM 1410 N N . LYS A 1 181 ? -6.645 -7.340 12.041 1.00 92.75 181 LYS A N 1
ATOM 1411 C CA . LYS A 1 181 ? -7.649 -8.225 11.432 1.00 92.75 181 LYS A CA 1
ATOM 1412 C C . LYS A 1 181 ? -8.410 -9.073 12.446 1.00 92.75 181 LYS A C 1
ATOM 1414 O O . LYS A 1 181 ? -9.578 -9.372 12.234 1.00 92.75 181 LYS A O 1
ATOM 1419 N N . GLU A 1 182 ? -7.786 -9.392 13.577 1.00 91.50 182 GLU A N 1
ATOM 1420 C CA . GLU A 1 182 ? -8.403 -10.136 14.676 1.00 91.50 182 GLU A CA 1
ATOM 1421 C C . GLU A 1 182 ? -9.510 -9.336 15.390 1.00 91.50 182 GLU A C 1
ATOM 1423 O O . GLU A 1 182 ? -10.316 -9.918 16.112 1.00 91.50 182 GLU A O 1
ATOM 1428 N N . LEU A 1 183 ? -9.568 -8.013 15.190 1.00 94.38 183 LEU A N 1
ATOM 1429 C CA . LEU A 1 183 ? -10.610 -7.144 15.745 1.00 94.38 183 LEU A CA 1
ATOM 1430 C C . LEU A 1 183 ? -11.861 -7.057 14.862 1.00 94.38 183 LEU A C 1
ATOM 1432 O O . LEU A 1 183 ? -12.829 -6.417 15.270 1.00 94.38 183 LEU A O 1
ATOM 1436 N N . PHE A 1 184 ? -11.847 -7.676 13.681 1.00 94.38 184 PHE A N 1
ATOM 1437 C CA . PHE A 1 184 ? -12.912 -7.579 12.686 1.00 94.38 184 PHE A CA 1
ATOM 1438 C C . PHE A 1 184 ? -13.582 -8.921 12.394 1.00 94.38 184 PHE A C 1
ATOM 1440 O O . PHE A 1 184 ? -13.085 -9.981 12.781 1.00 94.38 184 PHE A O 1
ATOM 1447 N N . GLY A 1 185 ? -14.713 -8.875 11.684 1.00 92.00 185 GLY A N 1
ATOM 1448 C CA . GLY A 1 185 ? -15.435 -10.060 11.230 1.00 92.00 185 GLY A CA 1
ATOM 1449 C C . GLY A 1 185 ? -14.612 -11.015 10.339 1.00 92.00 185 GLY A C 1
ATOM 1450 O O . GLY A 1 185 ? -13.613 -10.628 9.726 1.00 92.00 185 GLY A O 1
ATOM 1451 N N . PRO A 1 186 ? -15.044 -12.286 10.222 1.00 90.38 186 PRO A N 1
ATOM 1452 C CA . PRO A 1 186 ? -14.296 -13.341 9.530 1.00 90.38 186 PRO A CA 1
ATOM 1453 C C . PRO A 1 186 ? -14.089 -13.091 8.028 1.00 90.38 186 PRO A C 1
ATOM 1455 O O . PRO A 1 186 ? -13.112 -13.584 7.466 1.00 90.38 186 PRO A O 1
ATOM 1458 N N . GLU A 1 187 ? -14.955 -12.302 7.385 1.00 91.88 187 GLU A N 1
ATOM 1459 C CA . GLU A 1 187 ? -14.837 -11.922 5.966 1.00 91.88 187 GLU A CA 1
ATOM 1460 C C . GLU A 1 187 ? -13.508 -11.209 5.668 1.00 91.88 187 GLU A C 1
ATOM 1462 O O . GLU A 1 187 ? -12.908 -11.386 4.606 1.00 91.88 187 GLU A O 1
ATOM 1467 N N . ILE A 1 188 ? -12.982 -10.460 6.641 1.00 95.00 188 ILE A N 1
ATOM 1468 C CA . ILE A 1 188 ? -11.720 -9.732 6.487 1.00 95.00 188 ILE A CA 1
ATOM 1469 C C . ILE A 1 188 ? -10.543 -10.697 6.371 1.00 95.00 188 ILE A C 1
ATOM 1471 O O . ILE A 1 188 ? -9.616 -10.440 5.606 1.00 95.00 188 ILE A O 1
ATOM 1475 N N . MET A 1 189 ? -10.592 -11.842 7.058 1.00 94.56 189 MET A N 1
ATOM 1476 C CA . MET A 1 189 ? -9.551 -12.865 6.945 1.00 94.56 189 MET A CA 1
ATOM 1477 C C . MET A 1 189 ? -9.523 -13.504 5.556 1.00 94.56 189 MET A C 1
ATOM 1479 O O . MET A 1 189 ? -8.447 -13.828 5.057 1.00 94.56 189 MET A O 1
ATOM 1483 N N . GLU A 1 190 ? -10.681 -13.693 4.924 1.00 95.31 190 GLU A N 1
ATOM 1484 C CA . GLU A 1 190 ? -10.755 -14.191 3.550 1.00 95.31 190 GLU A CA 1
ATOM 1485 C C . GLU A 1 190 ? -10.205 -13.161 2.560 1.00 95.31 190 GLU A C 1
ATOM 1487 O O . GLU A 1 190 ? -9.321 -13.486 1.763 1.00 95.31 190 GLU A O 1
ATOM 1492 N N . SER A 1 191 ? -10.638 -11.902 2.676 1.00 96.88 191 SER A N 1
ATOM 1493 C CA . SER A 1 191 ? -10.125 -10.824 1.830 1.00 96.88 191 SER A CA 1
ATOM 1494 C C . SER A 1 191 ? -8.618 -10.617 2.010 1.00 96.88 191 SER A C 1
ATOM 1496 O O . SER A 1 191 ? -7.903 -10.437 1.028 1.00 96.88 191 SER A O 1
ATOM 1498 N N . TRP A 1 192 ? -8.107 -10.698 3.241 1.00 97.38 192 TRP A N 1
ATOM 1499 C CA . TRP A 1 192 ? -6.675 -10.617 3.544 1.00 97.38 192 TRP A CA 1
ATOM 1500 C C . TRP A 1 192 ? -5.885 -11.747 2.868 1.00 97.38 192 TRP A C 1
ATOM 1502 O O . TRP A 1 192 ? -4.853 -11.488 2.248 1.00 97.38 192 TRP A O 1
ATOM 1512 N N . ARG A 1 193 ? -6.389 -12.994 2.903 1.00 97.00 193 ARG A N 1
ATOM 1513 C CA . ARG A 1 193 ? -5.738 -14.130 2.218 1.00 97.00 193 ARG A CA 1
ATOM 1514 C C . ARG A 1 193 ? -5.675 -13.903 0.712 1.00 97.00 193 ARG A C 1
ATOM 1516 O O . ARG A 1 193 ? -4.638 -14.163 0.107 1.00 97.00 193 ARG A O 1
ATOM 1523 N N . ARG A 1 194 ? -6.758 -13.389 0.124 1.00 97.50 194 ARG A N 1
ATOM 1524 C CA . ARG A 1 194 ? -6.825 -13.085 -1.309 1.00 97.50 194 ARG A CA 1
ATOM 1525 C C . ARG A 1 194 ? -5.817 -12.011 -1.715 1.00 97.50 194 ARG A C 1
ATOM 1527 O O . ARG A 1 194 ? -5.154 -12.166 -2.736 1.00 97.50 194 ARG A O 1
ATOM 1534 N N . VAL A 1 195 ? -5.650 -10.956 -0.914 1.00 97.94 195 VAL A N 1
ATOM 1535 C CA . VAL A 1 195 ? -4.633 -9.924 -1.181 1.00 97.94 195 VAL A CA 1
ATOM 1536 C C . VAL A 1 195 ? -3.235 -10.535 -1.232 1.00 97.94 195 VAL A C 1
ATOM 1538 O O . VAL A 1 195 ? -2.501 -10.284 -2.185 1.00 97.94 195 VAL A O 1
ATOM 1541 N N . HIS A 1 196 ? -2.883 -11.380 -0.260 1.00 97.69 196 HIS A N 1
ATOM 1542 C CA . HIS A 1 196 ? -1.589 -12.071 -0.246 1.00 97.69 196 HIS A CA 1
ATOM 1543 C C . HIS A 1 196 ? -1.403 -13.014 -1.423 1.00 97.69 196 HIS A C 1
ATOM 1545 O O . HIS A 1 196 ? -0.322 -13.070 -2.007 1.00 97.69 196 HIS A O 1
ATOM 1551 N N . GLU A 1 197 ? -2.454 -13.737 -1.804 1.00 97.69 197 GLU A N 1
ATOM 1552 C CA . GLU A 1 197 ? -2.416 -14.609 -2.969 1.00 97.69 197 GLU A CA 1
ATOM 1553 C C . GLU A 1 197 ? -2.030 -13.836 -4.235 1.00 97.69 197 GLU A C 1
ATOM 1555 O O . GLU A 1 197 ? -1.148 -14.290 -4.967 1.00 97.69 197 GLU A O 1
ATOM 1560 N N . MET A 1 198 ? -2.640 -12.666 -4.455 1.00 97.75 198 MET A N 1
ATOM 1561 C CA . MET A 1 198 ? -2.361 -11.816 -5.616 1.00 97.75 198 MET A CA 1
ATOM 1562 C C . MET A 1 198 ? -1.003 -11.117 -5.505 1.00 97.75 198 MET A C 1
ATOM 1564 O O . MET A 1 198 ? -0.276 -11.022 -6.495 1.00 97.75 198 MET A O 1
ATOM 1568 N N . LEU A 1 199 ? -0.615 -10.690 -4.300 1.00 96.94 199 LEU A N 1
ATOM 1569 C CA . LEU A 1 199 ? 0.661 -10.021 -4.047 1.00 96.94 199 LEU A CA 1
ATOM 1570 C C . LEU A 1 199 ? 1.868 -10.912 -4.384 1.00 96.94 199 LEU A C 1
ATOM 1572 O O . LEU A 1 199 ? 2.886 -10.398 -4.833 1.00 96.94 199 LEU A O 1
ATOM 1576 N N . ARG A 1 200 ? 1.756 -12.243 -4.264 1.00 95.00 200 ARG A N 1
ATOM 1577 C CA . ARG A 1 200 ? 2.823 -13.179 -4.683 1.00 95.00 200 ARG A CA 1
ATOM 1578 C C . ARG A 1 200 ? 3.187 -13.088 -6.164 1.00 95.00 200 ARG A C 1
ATOM 1580 O O . ARG A 1 200 ? 4.280 -13.492 -6.532 1.00 95.00 200 ARG A O 1
ATOM 1587 N N . ASN A 1 201 ? 2.267 -12.613 -7.000 1.00 93.38 201 ASN A N 1
ATOM 1588 C CA . ASN A 1 201 ? 2.482 -12.459 -8.436 1.00 93.38 201 ASN A CA 1
ATOM 1589 C C . ASN A 1 201 ? 2.759 -11.002 -8.830 1.00 93.38 201 ASN A C 1
ATOM 1591 O O . ASN A 1 201 ? 2.859 -10.722 -10.024 1.00 93.38 201 ASN A O 1
ATOM 1595 N N . TYR A 1 202 ? 2.810 -10.079 -7.862 1.00 92.31 202 TYR A N 1
ATOM 1596 C CA . TYR A 1 202 ? 2.984 -8.645 -8.094 1.00 92.31 202 TYR A CA 1
ATOM 1597 C C . TYR A 1 202 ? 4.379 -8.297 -8.618 1.00 92.31 202 TYR A C 1
ATOM 1599 O O . TYR A 1 202 ? 4.489 -7.396 -9.449 1.00 92.31 202 TYR A O 1
ATOM 1607 N N . TRP A 1 203 ? 5.411 -8.980 -8.122 1.00 92.00 203 TRP A N 1
ATOM 1608 C CA . TRP A 1 203 ? 6.816 -8.843 -8.501 1.00 92.00 203 TRP A CA 1
ATOM 1609 C C . TRP A 1 203 ? 7.491 -10.208 -8.375 1.00 92.00 203 TRP A C 1
ATOM 1611 O O . TRP A 1 203 ? 8.201 -10.603 -9.324 1.00 92.00 203 TRP A O 1
#

pLDDT: mean 93.72, std 6.3, range [54.03, 98.56]